Protein AF-A0AAX4KQX9-F1 (afdb_monomer)

Radius of gyration: 23.59 Å; Cα contacts (8 Å, |Δi|>4): 122; chains: 1; bounding box: 55×87×50 Å

pLDDT: mean 81.52, std 17.34, range [36.12, 98.38]

InterPro domains:
  IPR014772 Mammalian uncoordinated homology 13, domain 2 [PS51259] (25-143)
  IPR052811 Glucose-responsive signaling protein [PTHR47263] (11-214)

Organism: NCBI:txid1423913

Foldseek 3Di:
DDPPDPDDPDDPVSVPDADDLVRLVVVCVVVLVVCVVVLVVCVVPDDQVVSLVVLLVVLVVLLVVLLVQAFPADDLDFDPDAHDDPSSLVSSLSVLVVVLVSQCVVHPPRGHHPCSSVDPSNVLSVCLNVQLPDDLVVLLVLLVVLVVVVVVVVVPPDDDDPVQPDDPVSVVVVVVVVVPDPPSVSNSSSSLRSSSNDPPCSVVSNVSVVVVVVVVVVPPPVPVVVVVPPDD

Structure (mmCIF, N/CA/C/O backbone):
data_AF-A0AAX4KQX9-F1
#
_entry.id   AF-A0AAX4KQX9-F1
#
loop_
_atom_site.group_PDB
_atom_site.id
_atom_site.type_symbol
_atom_site.label_atom_id
_atom_site.label_alt_id
_atom_site.label_comp_id
_atom_site.label_asym_id
_atom_site.label_entity_id
_atom_site.label_seq_id
_atom_site.pdbx_PDB_ins_code
_atom_site.Cartn_x
_atom_site.Cartn_y
_atom_site.Cartn_z
_atom_site.occupancy
_atom_site.B_iso_or_equiv
_atom_site.auth_seq_id
_atom_site.auth_comp_id
_atom_site.auth_asym_id
_atom_site.auth_atom_id
_atom_site.pdbx_PDB_model_num
ATOM 1 N N . MET A 1 1 ? 32.525 -49.844 4.861 1.00 41.78 1 MET A N 1
ATOM 2 C CA . MET A 1 1 ? 32.622 -48.818 5.921 1.00 41.78 1 MET A CA 1
ATOM 3 C C . MET A 1 1 ? 31.692 -47.676 5.535 1.00 41.78 1 MET A C 1
ATOM 5 O O . MET A 1 1 ? 32.112 -46.788 4.810 1.00 41.78 1 MET A O 1
ATOM 9 N N . GLY A 1 2 ? 30.406 -47.766 5.886 1.00 47.31 2 GLY A N 1
ATOM 10 C CA . GLY A 1 2 ? 29.449 -46.686 5.637 1.00 47.31 2 GLY A CA 1
ATOM 11 C C . GLY A 1 2 ? 29.521 -45.700 6.793 1.00 47.31 2 GLY A C 1
ATOM 12 O O . GLY A 1 2 ? 29.205 -46.071 7.920 1.00 47.31 2 GLY A O 1
ATOM 13 N N . SER A 1 3 ? 29.994 -44.485 6.538 1.00 48.28 3 SER A N 1
ATOM 14 C CA . SER A 1 3 ? 29.917 -43.386 7.494 1.00 48.28 3 SER A CA 1
ATOM 15 C C . SER A 1 3 ? 28.445 -43.051 7.719 1.00 48.28 3 SER A C 1
ATOM 17 O O . SER A 1 3 ? 27.798 -42.483 6.844 1.00 48.28 3 SER A O 1
ATOM 19 N N . THR A 1 4 ? 27.902 -43.445 8.870 1.00 54.00 4 THR A N 1
ATOM 20 C CA . THR A 1 4 ? 26.610 -42.956 9.358 1.00 54.00 4 THR A CA 1
ATOM 21 C C . THR A 1 4 ? 26.716 -41.450 9.539 1.00 54.00 4 THR A C 1
ATOM 23 O O . THR A 1 4 ? 27.392 -40.971 10.450 1.00 54.00 4 THR A O 1
ATOM 26 N N . GLU A 1 5 ? 26.097 -40.718 8.623 1.00 53.47 5 GLU A N 1
ATOM 27 C CA . GLU A 1 5 ? 25.959 -39.272 8.666 1.00 53.47 5 GLU A CA 1
ATOM 28 C C . GLU A 1 5 ? 25.010 -38.924 9.819 1.00 53.47 5 GLU A C 1
ATOM 30 O O . GLU A 1 5 ? 23.797 -39.114 9.744 1.00 53.47 5 GLU A O 1
ATOM 35 N N . TYR A 1 6 ? 25.577 -38.502 10.949 1.00 57.72 6 TYR A N 1
ATOM 36 C CA . TYR A 1 6 ? 24.798 -38.031 12.087 1.00 57.72 6 TYR A CA 1
ATOM 37 C C . TYR A 1 6 ? 24.345 -36.598 11.804 1.00 57.72 6 TYR A C 1
ATOM 39 O O . TYR A 1 6 ? 25.021 -35.637 12.165 1.00 57.72 6 TYR A O 1
ATOM 47 N N . THR A 1 7 ? 23.200 -36.444 11.142 1.00 63.72 7 THR A N 1
ATOM 48 C CA . THR A 1 7 ? 22.541 -35.140 11.034 1.00 63.72 7 THR A CA 1
ATOM 49 C C . THR A 1 7 ? 21.997 -34.760 12.410 1.00 63.72 7 THR A C 1
ATOM 51 O O . THR A 1 7 ? 21.117 -35.430 12.953 1.00 63.72 7 THR A O 1
ATOM 54 N N . ILE A 1 8 ? 22.546 -33.698 13.002 1.00 70.25 8 ILE A N 1
ATOM 55 C CA . ILE A 1 8 ? 22.066 -33.153 14.275 1.00 70.25 8 ILE A CA 1
ATOM 56 C C . ILE A 1 8 ? 20.611 -32.694 14.068 1.00 70.25 8 ILE A C 1
ATOM 58 O O . ILE A 1 8 ? 20.356 -31.910 13.151 1.00 70.25 8 ILE A O 1
ATOM 62 N N . PRO A 1 9 ? 19.640 -33.167 14.874 1.00 64.12 9 PRO A N 1
ATOM 63 C CA . PRO A 1 9 ? 18.259 -32.722 14.759 1.00 64.12 9 PRO A CA 1
ATOM 64 C C . PRO A 1 9 ? 18.160 -31.212 15.005 1.00 64.12 9 PRO A C 1
ATOM 66 O O . PRO A 1 9 ? 18.752 -30.733 15.976 1.00 64.12 9 PRO A O 1
ATOM 69 N N . PRO A 1 10 ? 17.375 -30.469 14.204 1.00 63.69 10 PRO A N 1
ATOM 70 C CA . PRO A 1 10 ? 17.247 -29.029 14.369 1.00 63.69 10 PRO A CA 1
ATOM 71 C C . PRO A 1 10 ? 16.719 -28.699 15.765 1.00 63.69 10 PRO A C 1
ATOM 73 O O . PRO A 1 10 ? 15.745 -29.307 16.250 1.00 63.69 10 PRO A O 1
ATOM 76 N N . THR A 1 11 ? 17.386 -27.737 16.398 1.00 70.00 11 THR A N 1
ATOM 77 C CA . THR A 1 11 ? 17.085 -27.218 17.732 1.00 70.00 11 THR A CA 1
ATOM 78 C C . THR A 1 11 ? 15.665 -26.644 17.779 1.00 70.00 11 THR A C 1
ATOM 80 O O . THR A 1 11 ? 15.080 -26.266 16.763 1.00 70.00 11 THR A O 1
ATOM 83 N N . LYS A 1 12 ? 15.054 -26.577 18.970 1.00 60.44 12 LYS A N 1
ATOM 84 C CA . LYS A 1 12 ? 13.701 -26.006 19.116 1.00 60.44 12 LYS A CA 1
ATOM 85 C C . LYS A 1 12 ? 13.625 -24.552 18.633 1.00 60.44 12 LYS A C 1
ATOM 87 O O . LYS A 1 12 ? 12.562 -24.146 18.180 1.00 60.44 12 LYS A O 1
ATOM 92 N N . GLU A 1 13 ? 14.724 -23.806 18.699 1.00 58.31 13 GLU A N 1
ATOM 93 C CA . GLU A 1 13 ? 14.822 -22.427 18.207 1.00 58.31 13 GLU A CA 1
ATOM 94 C C . GLU A 1 13 ? 14.822 -22.361 16.673 1.00 58.31 13 GLU A C 1
ATOM 96 O O . GLU A 1 13 ? 14.099 -21.549 16.102 1.00 58.31 13 GLU A O 1
ATOM 101 N N . GLU A 1 14 ? 15.517 -23.276 15.989 1.00 57.34 14 GLU A N 1
ATOM 102 C CA . GLU A 1 14 ? 15.481 -23.378 14.519 1.00 57.34 14 GLU A CA 1
ATOM 103 C C . GLU A 1 14 ? 14.087 -23.730 13.989 1.00 57.34 14 GLU A C 1
ATOM 105 O O . GLU A 1 14 ? 13.698 -23.264 12.923 1.00 57.34 14 GLU A O 1
ATOM 110 N N . ARG A 1 15 ? 13.289 -24.482 14.756 1.00 58.28 15 ARG A N 1
ATOM 111 C CA . ARG A 1 15 ? 11.903 -24.821 14.383 1.00 58.28 15 ARG A CA 1
ATOM 112 C C . ARG A 1 15 ? 10.926 -23.642 14.468 1.00 58.28 15 ARG A C 1
ATOM 114 O O . ARG A 1 15 ? 9.836 -23.745 13.916 1.00 58.28 15 ARG A O 1
ATOM 121 N N . HIS A 1 16 ? 11.287 -22.562 15.164 1.00 59.97 16 HIS A N 1
ATOM 122 C CA . HIS A 1 16 ? 10.448 -21.366 15.342 1.00 59.97 16 HIS A CA 1
ATOM 123 C C . HIS A 1 16 ? 11.032 -20.120 14.664 1.00 59.97 16 HIS A C 1
ATOM 125 O O . HIS A 1 16 ? 10.475 -19.029 14.798 1.00 59.97 16 HIS A O 1
ATOM 131 N N . ARG A 1 17 ? 12.149 -20.253 13.942 1.00 70.88 17 ARG A N 1
ATOM 132 C CA . ARG A 1 17 ? 12.726 -19.143 13.190 1.00 70.88 17 ARG A CA 1
ATOM 133 C C . ARG A 1 17 ? 11.815 -18.843 11.998 1.00 70.88 17 ARG A C 1
ATOM 135 O O . ARG A 1 17 ? 11.566 -19.714 11.171 1.00 70.88 17 ARG A O 1
ATOM 142 N N . GLY A 1 18 ? 11.289 -17.619 11.939 1.00 78.94 18 GLY A N 1
ATOM 143 C CA . GLY A 1 18 ? 10.560 -17.135 10.765 1.00 78.94 18 GLY A CA 1
ATOM 144 C C . GLY A 1 18 ? 11.444 -17.148 9.509 1.00 78.94 18 GLY A C 1
ATOM 145 O O . GLY A 1 18 ? 12.671 -17.221 9.636 1.00 78.94 18 GLY A O 1
ATOM 146 N N . PRO A 1 19 ? 10.845 -17.072 8.309 1.00 90.38 19 PRO A N 1
ATOM 147 C CA . PRO A 1 19 ? 11.594 -17.151 7.064 1.00 90.38 19 PRO A CA 1
ATOM 148 C C . PRO A 1 19 ? 12.609 -16.008 6.960 1.00 90.38 19 PRO A C 1
ATOM 150 O O . PRO A 1 19 ? 12.345 -14.865 7.343 1.00 90.38 19 PRO A O 1
ATOM 153 N N . THR A 1 20 ? 13.785 -16.335 6.446 1.00 92.81 20 THR A N 1
ATOM 154 C CA . THR A 1 20 ? 14.853 -15.386 6.133 1.00 92.81 20 THR A CA 1
ATOM 155 C C . THR A 1 20 ? 14.470 -14.500 4.950 1.00 92.81 20 THR A C 1
ATOM 157 O O . THR A 1 20 ? 13.636 -14.871 4.128 1.00 92.81 20 THR A O 1
ATOM 160 N N . ASP A 1 21 ? 15.112 -13.339 4.812 1.00 93.19 21 ASP A N 1
ATOM 161 C CA . ASP A 1 21 ? 14.830 -12.419 3.701 1.00 93.19 21 ASP A CA 1
ATOM 162 C C . ASP A 1 21 ? 15.021 -13.086 2.330 1.00 93.19 21 ASP A C 1
ATOM 164 O O . ASP A 1 21 ? 14.217 -12.864 1.428 1.00 93.19 21 ASP A O 1
ATOM 168 N N . THR A 1 22 ? 16.006 -13.980 2.205 1.00 94.19 22 THR A N 1
ATOM 169 C CA . THR A 1 22 ? 16.242 -14.772 0.991 1.00 94.19 22 THR A CA 1
ATOM 170 C C . THR A 1 22 ? 15.107 -15.751 0.705 1.00 94.19 22 THR A C 1
ATOM 172 O O . THR A 1 22 ? 14.691 -15.875 -0.442 1.00 94.19 22 THR A O 1
ATOM 175 N N . GLU A 1 23 ? 14.564 -16.432 1.717 1.00 95.12 23 GLU A N 1
ATOM 176 C CA . GLU A 1 23 ? 13.402 -17.318 1.538 1.00 95.12 23 GLU A CA 1
ATOM 177 C C . GLU A 1 23 ? 12.148 -16.521 1.156 1.00 95.12 23 GLU A C 1
ATOM 179 O O . GLU A 1 23 ? 11.388 -16.942 0.283 1.00 95.12 23 GLU A O 1
ATOM 184 N N . ILE A 1 24 ? 11.958 -15.344 1.764 1.00 96.38 24 ILE A N 1
ATOM 185 C CA . ILE A 1 24 ? 10.848 -14.437 1.448 1.00 96.38 24 ILE A CA 1
ATOM 186 C C . ILE A 1 24 ? 10.946 -13.951 -0.003 1.00 96.38 24 ILE A C 1
ATOM 188 O O . 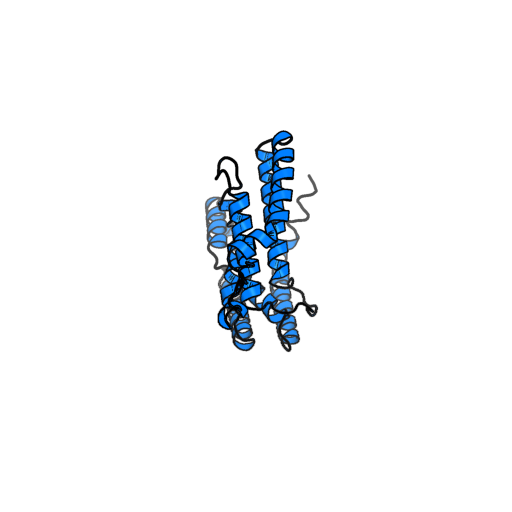ILE A 1 24 ? 9.939 -13.948 -0.711 1.00 96.38 24 ILE A O 1
ATOM 192 N N . GLU A 1 25 ? 12.132 -13.549 -0.459 1.00 95.81 25 GLU A N 1
ATOM 193 C CA . GLU A 1 25 ? 12.371 -13.116 -1.841 1.00 95.81 25 GLU A CA 1
ATOM 194 C C . GLU A 1 25 ? 12.194 -14.271 -2.833 1.00 95.81 25 GLU A C 1
ATOM 196 O O . GLU A 1 25 ? 11.461 -14.145 -3.816 1.00 95.81 25 GLU A O 1
ATOM 201 N N . THR A 1 26 ? 12.763 -15.437 -2.517 1.00 96.06 26 THR A N 1
ATOM 202 C CA . THR A 1 26 ? 12.663 -16.645 -3.348 1.00 96.06 26 THR A CA 1
ATOM 203 C C . THR A 1 26 ? 11.206 -17.051 -3.572 1.00 96.06 26 THR A C 1
ATOM 205 O O . THR A 1 26 ? 10.844 -17.477 -4.668 1.00 96.06 26 THR A O 1
ATOM 208 N N . ALA A 1 27 ? 10.332 -16.859 -2.577 1.00 96.19 27 ALA A N 1
ATOM 209 C CA . ALA A 1 27 ? 8.907 -17.165 -2.701 1.00 96.19 27 ALA A CA 1
ATOM 210 C C . ALA A 1 27 ? 8.191 -16.366 -3.811 1.00 96.19 27 ALA A C 1
ATOM 212 O O . ALA A 1 27 ? 7.178 -16.833 -4.333 1.00 96.19 27 ALA A O 1
ATOM 213 N N . ILE A 1 28 ? 8.704 -15.188 -4.192 1.00 96.44 28 ILE A N 1
ATOM 214 C CA . ILE A 1 28 ? 8.149 -14.358 -5.275 1.00 96.44 28 ILE A CA 1
ATOM 215 C C . ILE A 1 28 ? 9.009 -14.344 -6.545 1.00 96.44 28 ILE A C 1
ATOM 217 O O . ILE A 1 28 ? 8.622 -13.694 -7.514 1.00 96.44 28 ILE A O 1
ATOM 221 N N . HIS A 1 29 ? 10.112 -15.097 -6.605 1.00 95.62 29 HIS A N 1
ATOM 222 C CA . HIS A 1 29 ? 10.936 -15.216 -7.817 1.00 95.62 29 HIS A CA 1
ATOM 223 C C . HIS A 1 29 ? 10.154 -15.579 -9.089 1.00 95.62 29 HIS A C 1
ATOM 225 O O . HIS A 1 29 ? 10.389 -14.924 -10.102 1.00 95.62 29 HIS A O 1
ATOM 231 N N . PRO A 1 30 ? 9.166 -16.502 -9.075 1.00 97.50 30 PRO A N 1
ATOM 232 C CA . PRO A 1 30 ? 8.398 -16.799 -10.287 1.00 97.50 30 PRO A CA 1
ATOM 233 C C . PRO A 1 30 ? 7.691 -15.571 -10.883 1.00 97.50 30 PRO A C 1
ATOM 235 O O . PRO A 1 30 ? 7.480 -15.493 -12.093 1.00 97.50 30 PRO A O 1
ATOM 238 N N . LEU A 1 31 ? 7.328 -14.591 -10.044 1.00 96.06 31 LEU A N 1
ATOM 239 C CA . LEU A 1 31 ? 6.792 -13.315 -10.509 1.00 96.06 31 LEU A CA 1
ATOM 240 C C . LEU A 1 31 ? 7.884 -12.460 -11.161 1.00 96.06 31 LEU A C 1
ATOM 242 O O . LEU A 1 31 ? 7.615 -11.855 -12.195 1.00 96.06 31 LEU A O 1
ATOM 246 N N . PHE A 1 32 ? 9.092 -12.406 -10.596 1.00 95.94 32 PHE A N 1
ATOM 247 C CA . PHE A 1 32 ? 10.213 -11.690 -11.212 1.00 95.94 32 PHE A CA 1
ATOM 248 C C . PHE A 1 32 ? 10.596 -12.283 -12.564 1.00 95.94 32 PHE A C 1
ATOM 250 O O . PHE A 1 32 ? 10.704 -11.521 -13.518 1.00 95.94 32 PHE A O 1
ATOM 257 N N . ASP A 1 33 ? 10.681 -13.607 -12.687 1.00 96.00 33 ASP A N 1
ATOM 258 C CA . ASP A 1 33 ? 10.996 -14.276 -13.957 1.00 96.00 33 ASP A CA 1
ATOM 259 C C . ASP A 1 33 ? 9.951 -13.958 -15.036 1.00 96.00 33 ASP A C 1
ATOM 261 O O . ASP A 1 33 ? 10.276 -13.639 -16.187 1.00 96.00 33 ASP A O 1
ATOM 265 N N . TYR A 1 34 ? 8.669 -13.990 -14.653 1.00 95.38 34 TYR A N 1
ATOM 266 C CA . TYR A 1 34 ? 7.573 -13.605 -15.536 1.00 95.38 34 TYR A CA 1
ATOM 267 C C . TYR A 1 34 ? 7.670 -12.132 -15.948 1.00 95.38 34 TYR A C 1
ATOM 269 O O . TYR A 1 34 ? 7.486 -11.800 -17.122 1.00 95.38 34 TYR A O 1
ATOM 277 N N . LEU A 1 35 ? 7.937 -11.233 -14.999 1.00 93.88 35 LEU A N 1
ATOM 278 C CA . LEU A 1 35 ? 8.073 -9.808 -15.280 1.00 93.88 35 LEU A CA 1
ATOM 279 C C . LEU A 1 35 ? 9.276 -9.529 -16.178 1.00 93.88 35 LEU A C 1
ATOM 281 O O . LEU A 1 35 ? 9.121 -8.793 -17.142 1.00 93.88 35 LEU A O 1
ATOM 285 N N . ASP A 1 36 ? 10.432 -10.128 -15.917 1.00 92.38 36 ASP A N 1
ATOM 286 C CA . ASP A 1 36 ? 11.658 -9.906 -16.684 1.00 92.38 36 ASP A CA 1
ATOM 287 C C . ASP A 1 36 ? 11.506 -10.356 -18.144 1.00 92.38 36 ASP A C 1
ATOM 289 O O . ASP A 1 36 ? 11.724 -9.575 -19.075 1.00 92.38 36 ASP A O 1
ATOM 293 N N . THR A 1 37 ? 10.972 -11.564 -18.353 1.00 92.88 37 THR A N 1
ATOM 294 C CA . THR A 1 37 ? 10.690 -12.107 -19.693 1.00 92.88 37 THR A CA 1
ATOM 295 C C . THR A 1 37 ? 9.759 -11.187 -20.494 1.00 92.88 37 THR A C 1
ATOM 297 O O . THR A 1 37 ? 9.999 -10.876 -21.670 1.00 92.88 37 THR A O 1
ATOM 300 N N . ASN A 1 38 ? 8.686 -10.708 -19.857 1.00 90.25 38 ASN A N 1
ATOM 301 C CA . ASN A 1 38 ? 7.737 -9.809 -20.505 1.00 90.25 38 ASN A CA 1
ATOM 302 C C . ASN A 1 38 ? 8.318 -8.410 -20.707 1.00 90.25 38 ASN A C 1
ATOM 304 O O . ASN A 1 38 ? 8.084 -7.801 -21.748 1.00 90.25 38 ASN A O 1
ATOM 308 N N . ASN A 1 39 ? 9.099 -7.903 -19.756 1.00 89.12 39 ASN A N 1
ATOM 309 C CA . ASN A 1 39 ? 9.734 -6.595 -19.845 1.00 89.12 39 ASN A CA 1
ATOM 310 C C . ASN A 1 39 ? 10.716 -6.543 -21.010 1.00 89.12 39 ASN A C 1
ATOM 312 O O . ASN A 1 39 ? 10.705 -5.563 -21.752 1.00 89.12 39 ASN A O 1
ATOM 316 N N . HIS A 1 40 ? 11.501 -7.602 -21.220 1.00 87.31 40 HIS A N 1
ATOM 317 C CA . HIS A 1 40 ? 12.390 -7.711 -22.373 1.00 87.31 40 HIS A CA 1
ATOM 318 C C . HIS A 1 40 ? 11.609 -7.649 -23.694 1.00 87.31 40 HIS A C 1
ATOM 320 O O . HIS A 1 40 ? 11.932 -6.868 -24.593 1.00 87.31 40 HIS A O 1
ATOM 326 N N . THR A 1 41 ? 10.510 -8.403 -23.778 1.00 89.50 41 THR A N 1
ATOM 327 C CA . THR A 1 41 ? 9.626 -8.406 -24.952 1.00 89.50 41 THR A CA 1
ATOM 328 C C . THR A 1 41 ? 9.014 -7.020 -25.193 1.00 89.50 41 THR A C 1
ATOM 330 O O . THR A 1 41 ? 9.067 -6.501 -26.308 1.00 89.50 41 THR A O 1
ATOM 333 N N . LEU A 1 42 ? 8.493 -6.369 -24.150 1.00 87.94 42 LEU A N 1
ATOM 334 C CA . LEU A 1 42 ? 7.890 -5.037 -24.234 1.00 87.94 42 LEU A CA 1
ATOM 335 C C . LEU A 1 42 ? 8.915 -3.957 -24.606 1.00 87.94 42 LEU A C 1
ATOM 337 O O . LEU A 1 42 ? 8.616 -3.118 -25.452 1.00 87.94 42 LEU A O 1
ATOM 341 N N . ALA A 1 43 ? 10.124 -4.000 -24.040 1.00 85.94 43 ALA A N 1
ATOM 342 C CA . ALA A 1 43 ? 11.201 -3.055 -24.345 1.00 85.94 43 ALA A CA 1
ATOM 343 C C . ALA A 1 43 ? 11.613 -3.091 -25.824 1.00 85.94 43 ALA A C 1
ATOM 345 O O . ALA A 1 43 ? 11.966 -2.059 -26.385 1.00 85.94 43 ALA A O 1
ATOM 346 N N . SER A 1 44 ? 11.537 -4.264 -26.463 1.00 90.19 44 SER A N 1
ATOM 347 C CA . SER A 1 44 ? 11.844 -4.413 -27.892 1.00 90.19 44 SER A CA 1
ATOM 348 C C . SER A 1 44 ? 10.769 -3.826 -28.819 1.00 90.19 44 SER A C 1
ATOM 350 O O . SER A 1 44 ? 11.044 -3.532 -29.979 1.00 90.19 44 SER A O 1
ATOM 352 N N . SER A 1 45 ? 9.540 -3.666 -28.316 1.00 91.12 45 SER A N 1
ATOM 353 C CA . SER A 1 45 ? 8.357 -3.331 -29.121 1.00 91.12 45 SER A CA 1
ATOM 354 C C . SER A 1 45 ? 7.782 -1.942 -28.833 1.00 91.12 45 SER A C 1
ATOM 356 O O . SER A 1 45 ? 6.991 -1.424 -29.621 1.00 91.12 45 SER A O 1
ATOM 358 N N . LEU A 1 46 ? 8.132 -1.340 -27.696 1.00 91.19 46 LEU A N 1
ATOM 359 C CA . LEU A 1 46 ? 7.585 -0.070 -27.232 1.00 91.19 46 LEU A CA 1
ATOM 360 C C . LEU A 1 46 ? 8.636 1.038 -27.262 1.00 91.19 46 LEU A C 1
ATOM 362 O O . LEU A 1 46 ? 9.820 0.811 -27.027 1.00 91.19 46 LEU A O 1
ATOM 366 N N . SER A 1 47 ? 8.184 2.275 -27.477 1.00 92.50 47 SER A N 1
ATOM 367 C CA . SER A 1 47 ? 9.018 3.441 -27.185 1.00 92.50 47 SER A CA 1
ATOM 368 C C . SER A 1 47 ? 9.283 3.551 -25.681 1.00 92.50 47 SER A C 1
ATOM 370 O O . SER A 1 47 ? 8.504 3.054 -24.862 1.00 92.50 47 SER A O 1
ATOM 372 N N . HIS A 1 48 ? 10.350 4.264 -25.311 1.00 87.94 48 HIS A N 1
ATOM 373 C CA . HIS A 1 48 ? 10.706 4.508 -23.907 1.00 87.94 48 HIS A CA 1
ATOM 374 C C . HIS A 1 48 ? 9.535 5.102 -23.106 1.00 87.94 48 HIS A C 1
ATOM 376 O O . HIS A 1 48 ? 9.156 4.553 -22.073 1.00 87.94 48 HIS A O 1
ATOM 382 N N . ASP A 1 49 ? 8.865 6.128 -23.640 1.00 90.00 49 ASP A N 1
ATOM 383 C CA . ASP A 1 49 ? 7.705 6.751 -22.987 1.00 90.00 49 ASP A CA 1
ATOM 384 C C . ASP A 1 49 ? 6.535 5.773 -22.785 1.00 90.00 49 ASP A C 1
ATOM 386 O O . ASP A 1 49 ? 5.873 5.776 -21.741 1.00 90.00 49 ASP A O 1
ATOM 390 N N . ALA A 1 50 ? 6.257 4.919 -23.778 1.00 91.94 50 ALA A N 1
ATOM 391 C CA . ALA A 1 50 ? 5.175 3.946 -23.678 1.00 91.94 50 ALA A CA 1
ATOM 392 C C . ALA A 1 50 ? 5.501 2.854 -22.651 1.00 91.94 50 ALA A C 1
ATOM 394 O O . ALA A 1 50 ? 4.640 2.499 -21.842 1.00 91.94 50 ALA A O 1
ATOM 395 N N . MET A 1 51 ? 6.752 2.394 -22.624 1.00 90.75 51 MET A N 1
ATOM 396 C CA . MET A 1 51 ? 7.261 1.459 -21.625 1.00 90.75 51 MET A CA 1
ATOM 397 C C . MET A 1 51 ? 7.136 2.034 -20.206 1.00 90.75 51 MET A C 1
ATOM 399 O O . MET A 1 51 ? 6.572 1.386 -19.325 1.00 90.75 51 MET A O 1
ATOM 403 N N . GLN A 1 52 ? 7.540 3.292 -19.995 1.00 89.25 52 GLN A N 1
ATOM 404 C CA . GLN A 1 52 ? 7.386 3.989 -18.711 1.00 89.25 52 GLN A CA 1
ATOM 405 C C . GLN A 1 52 ? 5.918 4.061 -18.256 1.00 89.25 52 GLN A C 1
ATOM 407 O O . GLN A 1 52 ? 5.606 3.818 -17.087 1.00 89.25 52 GLN A O 1
ATOM 412 N N . MET A 1 53 ? 4.979 4.329 -19.172 1.00 90.88 53 MET A N 1
ATOM 413 C CA . MET A 1 53 ? 3.544 4.323 -18.854 1.00 90.88 53 MET A CA 1
ATOM 414 C C . MET A 1 53 ? 3.023 2.936 -18.462 1.00 90.88 53 MET A C 1
ATOM 416 O O . MET A 1 53 ? 2.191 2.834 -17.553 1.00 90.88 53 MET A O 1
ATOM 420 N N . VAL A 1 54 ? 3.479 1.879 -19.140 1.00 92.88 54 VAL A N 1
ATOM 421 C CA . VAL A 1 54 ? 3.125 0.493 -18.802 1.00 92.88 54 VAL A CA 1
ATOM 422 C C . VAL A 1 54 ? 3.653 0.147 -17.413 1.00 92.88 54 VAL A C 1
ATOM 424 O O . VAL A 1 54 ? 2.869 -0.283 -16.565 1.00 92.88 54 VAL A O 1
ATOM 427 N N . MET A 1 55 ? 4.925 0.436 -17.134 1.00 92.19 55 MET A N 1
ATOM 428 C CA . MET A 1 55 ? 5.537 0.160 -15.834 1.00 92.19 55 MET A CA 1
ATOM 429 C C . MET A 1 55 ? 4.866 0.923 -14.694 1.00 92.19 55 MET A C 1
ATOM 431 O O . MET A 1 55 ? 4.556 0.339 -13.658 1.00 92.19 55 MET A O 1
ATOM 435 N N . ALA A 1 56 ? 4.542 2.204 -14.886 1.00 91.12 56 ALA A N 1
ATOM 436 C CA . ALA A 1 56 ? 3.829 2.987 -13.879 1.00 91.12 56 ALA A CA 1
ATOM 437 C C . ALA A 1 56 ? 2.420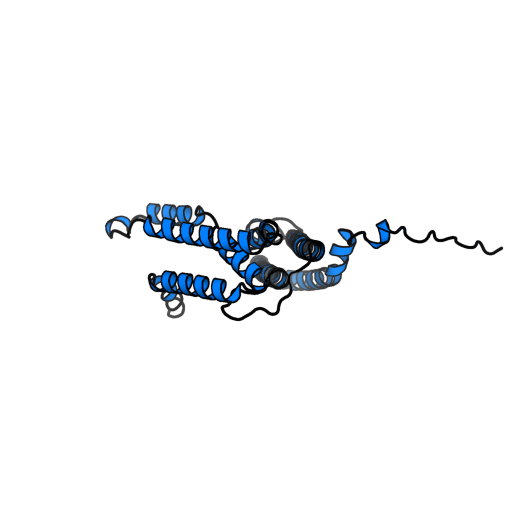 2.431 -13.583 1.00 91.12 56 ALA A C 1
ATOM 439 O O . ALA A 1 56 ? 1.963 2.449 -12.435 1.00 91.12 56 ALA A O 1
ATOM 440 N N . LYS A 1 57 ? 1.714 1.922 -14.604 1.00 93.94 57 LYS A N 1
ATOM 441 C CA . LYS A 1 57 ? 0.409 1.264 -14.424 1.00 93.94 57 LYS A CA 1
ATOM 442 C C . LYS A 1 57 ? 0.543 -0.075 -13.707 1.00 93.94 57 LYS A C 1
ATOM 444 O O . LYS A 1 57 ? -0.255 -0.351 -12.812 1.00 93.94 57 LYS A O 1
ATOM 449 N N . LEU A 1 58 ? 1.544 -0.870 -14.072 1.00 95.06 58 LEU A N 1
ATOM 450 C CA . LEU A 1 58 ? 1.827 -2.151 -13.439 1.00 95.06 58 LEU A CA 1
ATOM 451 C C . LEU A 1 58 ? 2.201 -1.967 -11.966 1.00 95.06 58 LEU A C 1
ATOM 453 O O . LEU A 1 58 ? 1.625 -2.624 -11.103 1.00 95.06 58 LEU A O 1
ATOM 457 N N . TRP A 1 59 ? 3.051 -0.985 -11.662 1.00 96.56 59 TRP A N 1
ATOM 458 C CA . TRP A 1 59 ? 3.382 -0.612 -10.291 1.00 96.56 59 TRP A CA 1
ATOM 459 C C . TRP A 1 59 ? 2.139 -0.248 -9.479 1.00 96.56 59 TRP A C 1
ATOM 461 O O . TRP A 1 59 ? 1.940 -0.742 -8.371 1.00 96.56 59 TRP A O 1
ATOM 471 N N . LYS A 1 60 ? 1.237 0.564 -10.043 1.00 96.44 60 LYS A N 1
ATOM 472 C CA . LYS A 1 60 ? -0.033 0.880 -9.381 1.00 96.44 60 LYS A CA 1
ATOM 473 C C . LYS A 1 60 ? -0.846 -0.383 -9.083 1.00 96.44 60 LYS A C 1
ATOM 475 O O . LYS A 1 60 ? -1.438 -0.463 -8.011 1.00 96.44 60 LYS A O 1
ATOM 480 N N . GLN A 1 61 ? -0.882 -1.345 -10.004 1.00 97.31 61 GLN A N 1
ATOM 481 C CA . GLN A 1 61 ? -1.582 -2.606 -9.783 1.00 97.31 61 GLN A CA 1
ATOM 482 C C . GLN A 1 61 ? -0.925 -3.430 -8.669 1.00 97.31 61 GLN A C 1
ATOM 484 O O . GLN A 1 61 ? -1.639 -3.922 -7.802 1.00 97.31 61 GLN A O 1
ATOM 489 N N . ILE A 1 62 ? 0.408 -3.502 -8.630 1.00 97.44 62 ILE A N 1
ATOM 490 C CA . ILE A 1 62 ? 1.168 -4.152 -7.551 1.00 97.44 62 ILE A CA 1
ATOM 491 C C . ILE A 1 62 ? 0.808 -3.549 -6.190 1.00 97.44 62 ILE A C 1
ATOM 493 O O . ILE A 1 62 ? 0.479 -4.288 -5.265 1.00 97.44 62 ILE A O 1
ATOM 497 N N . LEU A 1 63 ? 0.783 -2.215 -6.078 1.00 98.00 63 LEU A N 1
ATOM 498 C CA . LEU A 1 63 ? 0.383 -1.532 -4.843 1.00 98.00 63 LEU A CA 1
ATOM 499 C C . LEU A 1 63 ? -1.027 -1.935 -4.390 1.00 98.00 63 LEU A C 1
ATOM 501 O O . LEU A 1 63 ? -1.247 -2.156 -3.203 1.00 98.00 63 LEU A O 1
ATOM 505 N N . MET A 1 64 ? -1.983 -2.033 -5.321 1.00 97.19 64 MET A N 1
ATOM 506 C CA . MET A 1 64 ? -3.354 -2.454 -5.000 1.00 97.19 64 MET A CA 1
ATOM 507 C C . MET A 1 64 ? -3.416 -3.918 -4.569 1.00 97.19 64 MET A C 1
ATOM 509 O O . MET A 1 64 ? -4.124 -4.236 -3.618 1.00 97.19 64 MET A O 1
ATOM 513 N N . THR A 1 65 ? -2.678 -4.797 -5.249 1.00 98.00 65 THR A N 1
ATOM 514 C CA . THR A 1 65 ? -2.648 -6.227 -4.935 1.00 98.00 65 THR A CA 1
ATOM 515 C C . THR A 1 65 ? -2.040 -6.469 -3.559 1.00 98.00 65 THR A C 1
ATOM 517 O O . THR A 1 65 ? -2.677 -7.120 -2.738 1.00 98.00 65 THR A O 1
ATOM 520 N N . ILE A 1 66 ? -0.866 -5.897 -3.265 1.00 97.94 66 ILE A N 1
ATOM 521 C CA . ILE A 1 66 ? -0.232 -6.035 -1.947 1.00 97.94 66 ILE A CA 1
ATOM 522 C C . ILE A 1 66 ? -1.128 -5.461 -0.850 1.00 97.94 66 ILE A C 1
ATOM 524 O O . ILE A 1 66 ? -1.330 -6.098 0.179 1.00 97.94 66 ILE A O 1
ATOM 528 N N . GLU A 1 67 ? -1.713 -4.281 -1.063 1.00 97.19 67 GLU A N 1
ATOM 529 C CA . GLU A 1 67 ? -2.626 -3.711 -0.078 1.00 97.19 67 GLU A CA 1
ATOM 530 C C . GLU A 1 67 ? -3.820 -4.636 0.203 1.00 97.19 67 GLU A C 1
ATOM 532 O O . GLU A 1 67 ? -4.216 -4.787 1.357 1.00 97.19 67 GLU A O 1
ATOM 537 N N . ALA A 1 68 ? -4.379 -5.270 -0.831 1.00 96.62 68 ALA A N 1
ATOM 538 C CA . ALA A 1 68 ? -5.495 -6.198 -0.689 1.00 96.62 68 ALA A CA 1
ATOM 539 C C . ALA A 1 68 ? -5.123 -7.489 0.062 1.00 96.62 68 ALA A C 1
ATOM 541 O O . ALA A 1 68 ? -6.015 -8.123 0.621 1.00 96.62 68 ALA A O 1
ATOM 542 N N . LEU A 1 69 ? -3.836 -7.859 0.113 1.00 96.50 69 LEU A N 1
ATOM 543 C CA . LEU A 1 69 ? -3.350 -8.941 0.976 1.00 96.50 69 LEU A CA 1
ATOM 544 C C . LEU A 1 69 ? -3.317 -8.531 2.454 1.00 96.50 69 LEU A C 1
ATOM 546 O O . LEU A 1 69 ? -3.471 -9.385 3.319 1.00 96.50 69 LEU A O 1
ATOM 550 N N . ILE A 1 70 ? -3.133 -7.239 2.746 1.00 96.94 70 ILE A N 1
ATOM 551 C CA . ILE A 1 70 ? -2.906 -6.730 4.107 1.00 96.94 70 ILE A CA 1
ATOM 552 C C . ILE A 1 70 ? -4.201 -6.254 4.776 1.00 96.94 70 ILE A C 1
ATOM 554 O O . ILE A 1 70 ? -4.430 -6.526 5.958 1.00 96.94 70 ILE A O 1
ATOM 558 N N . VAL A 1 71 ? -5.040 -5.521 4.036 1.00 96.06 71 VAL A N 1
ATOM 559 C CA . VAL A 1 71 ? -6.262 -4.888 4.551 1.00 96.06 71 VAL A CA 1
ATOM 560 C C . VAL A 1 71 ? -7.415 -4.933 3.542 1.00 96.06 71 VAL A C 1
ATOM 562 O O . VAL A 1 71 ? -7.243 -4.610 2.360 1.00 96.06 71 VAL A O 1
ATOM 565 N N . PRO A 1 72 ? -8.654 -5.186 3.996 1.00 95.12 72 PRO A N 1
ATOM 566 C CA . PRO A 1 72 ? -9.802 -5.254 3.105 1.00 95.12 72 PRO A CA 1
ATOM 567 C C . PRO A 1 72 ? -10.171 -3.849 2.586 1.00 95.12 72 PRO A C 1
ATOM 569 O O . PRO A 1 72 ? -9.918 -2.851 3.269 1.00 95.12 72 PRO A O 1
ATOM 572 N N . PRO A 1 73 ? -10.793 -3.721 1.401 1.00 92.62 73 PRO A N 1
ATOM 573 C CA . PRO A 1 73 ? -11.140 -2.419 0.816 1.00 92.62 73 PRO A CA 1
ATOM 574 C C . PRO A 1 73 ? -12.181 -1.696 1.667 1.00 92.62 73 PRO A C 1
ATOM 576 O O . PRO A 1 73 ? -13.085 -2.351 2.173 1.00 92.62 73 PRO A O 1
ATOM 579 N N . LEU A 1 74 ? -12.123 -0.369 1.804 1.00 88.88 74 LEU A N 1
ATOM 580 C CA . LEU A 1 74 ? -13.120 0.363 2.591 1.00 88.88 74 LEU A CA 1
ATOM 581 C C . LEU A 1 74 ? -14.545 0.104 2.060 1.00 88.88 74 LEU A C 1
ATOM 583 O O . LEU A 1 74 ? -14.833 0.342 0.889 1.00 88.88 74 LEU A O 1
ATOM 587 N N . SER A 1 75 ? -15.434 -0.387 2.922 1.00 87.62 75 SER A N 1
ATOM 588 C CA . SER A 1 75 ? -16.842 -0.634 2.606 1.00 87.62 75 SER A CA 1
ATOM 589 C C . SER A 1 75 ? -17.660 -0.688 3.892 1.00 87.62 75 SER A C 1
ATOM 591 O O . SER A 1 75 ? -17.155 -1.051 4.953 1.00 87.62 75 SER A O 1
ATOM 593 N N . ASP A 1 76 ? -18.928 -0.331 3.750 1.00 76.19 76 ASP A N 1
ATOM 594 C CA . ASP A 1 76 ? -20.028 -0.507 4.697 1.00 76.19 76 ASP A CA 1
ATOM 595 C C . ASP A 1 76 ? -20.409 -1.976 4.937 1.00 76.19 76 ASP A C 1
ATOM 597 O O . ASP A 1 76 ? -21.081 -2.292 5.914 1.00 76.19 76 ASP A O 1
ATOM 601 N N . LYS A 1 77 ? -19.973 -2.889 4.064 1.00 81.88 77 LYS A N 1
ATOM 602 C CA . LYS A 1 77 ? -20.234 -4.320 4.197 1.00 81.88 77 LYS A CA 1
ATOM 603 C C . LYS A 1 77 ? -19.220 -4.980 5.136 1.00 81.88 77 LYS A C 1
ATOM 605 O O . LYS A 1 77 ? -18.025 -4.645 5.065 1.00 81.88 77 LYS A O 1
ATOM 610 N N . PRO A 1 78 ? -19.653 -5.986 5.920 1.00 78.94 78 PRO A N 1
ATOM 611 C CA . PRO A 1 78 ? -18.754 -6.780 6.745 1.00 78.94 78 PRO A CA 1
ATOM 612 C C . PRO A 1 78 ? -17.612 -7.382 5.923 1.00 78.94 78 PRO A C 1
ATOM 614 O O . PRO A 1 78 ? -17.820 -7.882 4.814 1.00 78.94 78 PRO A O 1
ATOM 617 N N . SER A 1 79 ? -16.397 -7.342 6.469 1.00 88.00 79 SER A N 1
ATOM 618 C CA . SER A 1 79 ? -15.256 -8.057 5.901 1.00 88.00 79 SER A CA 1
ATOM 619 C C . SER A 1 79 ? -15.191 -9.467 6.478 1.00 88.00 79 SER A C 1
ATOM 621 O O . SER A 1 79 ? -15.394 -9.660 7.672 1.00 88.00 79 SER A O 1
ATOM 623 N N . ARG A 1 80 ? -14.868 -10.450 5.635 1.00 88.88 80 ARG A N 1
ATOM 624 C CA . ARG A 1 80 ? -14.517 -11.815 6.071 1.00 88.88 80 ARG A CA 1
ATOM 625 C C . ARG A 1 80 ? -13.004 -12.041 6.131 1.00 88.88 80 ARG A C 1
ATOM 627 O O . ARG A 1 80 ? -12.562 -13.147 6.416 1.00 88.88 80 ARG A O 1
ATOM 634 N N . MET A 1 81 ? -12.219 -11.017 5.805 1.00 93.50 81 MET A N 1
ATOM 635 C CA . MET A 1 81 ? -10.764 -11.095 5.783 1.00 93.50 81 MET A CA 1
ATOM 636 C C . MET A 1 81 ? -10.220 -11.210 7.208 1.00 93.50 81 MET A C 1
ATOM 638 O O . MET A 1 81 ? -10.533 -10.372 8.055 1.00 93.50 81 MET A O 1
ATOM 642 N N . ARG A 1 82 ? -9.400 -12.238 7.451 1.00 92.75 82 ARG A N 1
ATOM 643 C CA . ARG A 1 82 ? -8.654 -12.402 8.701 1.00 92.75 82 ARG A CA 1
ATOM 644 C C . ARG A 1 82 ? -7.482 -11.423 8.724 1.00 92.75 82 ARG A C 1
ATOM 646 O O . ARG A 1 82 ? -6.827 -11.247 7.701 1.00 92.75 82 ARG A O 1
ATOM 653 N N . ALA A 1 83 ? -7.198 -10.844 9.888 1.00 93.81 83 ALA A N 1
ATOM 654 C CA . ALA A 1 83 ? -5.947 -10.125 10.092 1.00 93.81 83 ALA A CA 1
ATOM 655 C C . ALA A 1 83 ? -4.749 -11.080 9.946 1.00 93.81 83 ALA A C 1
ATOM 657 O O . ALA A 1 83 ? -4.798 -12.233 10.394 1.00 93.81 83 ALA A O 1
ATOM 658 N N . LEU A 1 84 ? -3.698 -10.581 9.305 1.00 95.44 84 LEU A N 1
ATOM 659 C CA . LEU A 1 84 ? -2.408 -11.245 9.204 1.00 95.44 84 LEU A CA 1
ATOM 660 C C . LEU A 1 84 ? -1.737 -11.296 10.586 1.00 95.44 84 LEU A C 1
ATOM 662 O O . LEU A 1 84 ? -1.982 -10.451 11.445 1.00 95.44 84 LEU A O 1
ATOM 666 N N . GLY A 1 85 ? -0.896 -12.296 10.816 1.00 93.81 85 GLY A N 1
ATOM 667 C CA . GLY A 1 85 ? 0.059 -12.278 11.920 1.00 93.81 85 GLY A CA 1
ATOM 668 C C . GLY A 1 85 ? 1.208 -11.301 11.654 1.00 93.81 85 GLY A C 1
ATOM 669 O O . GLY A 1 85 ? 1.412 -10.860 10.524 1.00 93.81 85 GLY A O 1
ATOM 670 N N . ASP A 1 86 ? 2.006 -11.012 12.682 1.00 92.25 86 ASP A N 1
ATOM 671 C CA . ASP A 1 86 ? 3.117 -10.057 12.573 1.00 92.25 86 ASP A CA 1
ATOM 672 C C . ASP A 1 86 ? 4.132 -10.430 11.475 1.00 92.25 86 ASP A C 1
ATOM 674 O O . ASP A 1 86 ? 4.526 -9.596 10.658 1.00 92.25 86 ASP A O 1
ATOM 678 N N . GLY A 1 87 ? 4.497 -11.715 11.408 1.00 92.75 87 GLY A N 1
ATOM 679 C CA . GLY A 1 87 ? 5.386 -12.238 10.369 1.00 92.75 87 GLY A CA 1
ATOM 680 C C . GLY A 1 87 ? 4.753 -12.234 8.976 1.00 92.75 87 GLY A C 1
ATOM 681 O O . GLY A 1 87 ? 5.423 -11.915 8.001 1.00 92.75 87 GLY A O 1
ATOM 682 N N . GLU A 1 88 ? 3.453 -12.528 8.868 1.00 95.31 88 GLU A N 1
ATOM 683 C CA . GLU A 1 88 ? 2.727 -12.484 7.589 1.00 95.31 88 GLU A CA 1
ATOM 684 C C . GLU A 1 88 ? 2.658 -11.047 7.040 1.00 95.31 88 GLU A C 1
ATOM 686 O O . GLU A 1 88 ? 2.842 -10.826 5.841 1.00 95.31 88 GLU A O 1
ATOM 691 N N . LEU A 1 89 ? 2.447 -10.059 7.918 1.00 96.44 89 LEU A N 1
ATOM 692 C CA . LEU A 1 89 ? 2.493 -8.646 7.553 1.00 96.44 89 LEU A CA 1
ATOM 693 C C . LEU A 1 89 ? 3.896 -8.231 7.091 1.00 96.44 89 LEU A C 1
ATOM 695 O O . LEU A 1 89 ? 4.023 -7.578 6.054 1.00 96.44 89 LEU A O 1
ATOM 699 N N . ASP A 1 90 ? 4.940 -8.605 7.836 1.00 95.88 90 ASP A N 1
ATOM 700 C CA . ASP A 1 90 ? 6.326 -8.284 7.472 1.00 95.88 90 ASP A CA 1
ATOM 701 C C . ASP A 1 90 ? 6.696 -8.858 6.096 1.00 95.88 90 ASP A C 1
ATOM 703 O O . ASP A 1 90 ? 7.238 -8.139 5.256 1.00 95.88 90 ASP A O 1
ATOM 707 N N . ILE A 1 91 ? 6.304 -10.106 5.815 1.00 96.88 91 ILE A N 1
ATOM 708 C CA . ILE A 1 91 ? 6.474 -10.753 4.505 1.00 96.88 91 ILE A CA 1
ATOM 709 C C . ILE A 1 91 ? 5.827 -9.918 3.391 1.00 96.88 91 ILE A C 1
ATOM 711 O O . ILE A 1 91 ? 6.494 -9.571 2.413 1.00 96.88 91 ILE A O 1
ATOM 715 N N . ALA A 1 92 ? 4.557 -9.529 3.545 1.00 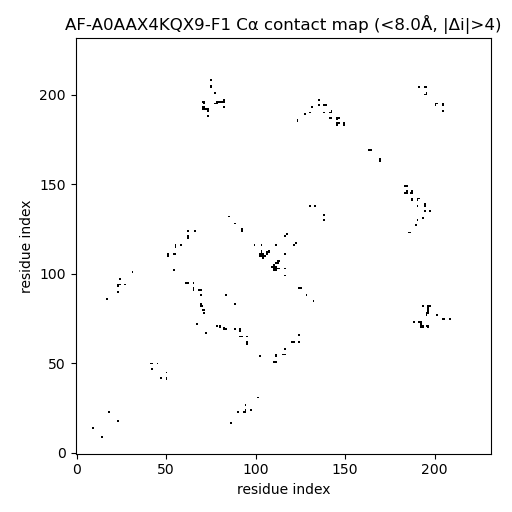97.56 92 ALA A N 1
ATOM 716 C CA . ALA A 1 92 ? 3.850 -8.741 2.533 1.00 97.56 92 ALA A CA 1
ATOM 717 C C . ALA A 1 92 ? 4.506 -7.366 2.289 1.00 97.56 92 ALA A C 1
ATOM 719 O O . ALA A 1 92 ? 4.599 -6.902 1.147 1.00 97.56 92 ALA A O 1
ATOM 720 N N . LEU A 1 93 ? 5.001 -6.713 3.347 1.00 97.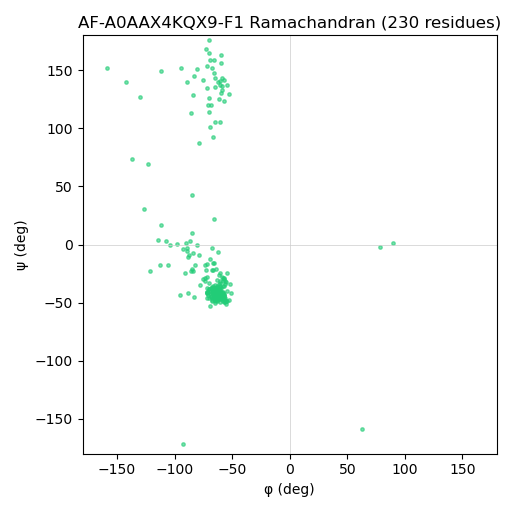56 93 LEU A N 1
ATOM 721 C CA . LEU A 1 93 ? 5.705 -5.432 3.250 1.00 97.56 93 LEU A CA 1
ATOM 722 C C . LEU A 1 93 ? 7.119 -5.575 2.659 1.00 97.56 93 LEU A C 1
ATOM 724 O O . LEU A 1 93 ? 7.581 -4.663 1.968 1.00 97.56 93 LEU A O 1
ATOM 728 N N . LYS A 1 94 ? 7.808 -6.699 2.887 1.00 97.75 94 LYS A N 1
ATOM 729 C CA . LYS A 1 94 ? 9.091 -7.021 2.244 1.00 97.75 94 LYS A CA 1
ATOM 730 C C . LYS A 1 94 ? 8.920 -7.286 0.755 1.00 97.75 94 LYS A C 1
ATOM 732 O O . LYS A 1 94 ? 9.630 -6.665 -0.032 1.00 97.75 94 LYS A O 1
ATOM 737 N N . TRP A 1 95 ? 7.916 -8.067 0.349 1.00 98.38 95 TRP A N 1
ATOM 738 C CA . TRP A 1 95 ? 7.584 -8.253 -1.070 1.00 98.38 95 TRP A CA 1
ATOM 739 C C . TRP A 1 95 ? 7.349 -6.928 -1.791 1.00 98.38 95 TRP A C 1
ATOM 741 O O . TRP A 1 95 ? 7.838 -6.731 -2.901 1.00 98.38 95 TRP A O 1
ATOM 751 N N . LEU A 1 96 ? 6.675 -5.973 -1.143 1.00 98.19 96 LEU A N 1
ATOM 752 C CA . LEU A 1 96 ? 6.504 -4.631 -1.697 1.00 98.19 96 LEU A CA 1
ATOM 753 C C . LEU A 1 96 ? 7.838 -3.903 -1.938 1.00 98.19 96 LEU A C 1
ATOM 755 O O . LEU A 1 96 ? 7.984 -3.205 -2.943 1.00 98.19 96 LEU A O 1
ATOM 759 N N . LYS A 1 97 ? 8.804 -4.039 -1.024 1.00 97.31 97 LYS A N 1
ATOM 760 C CA . LYS A 1 97 ? 10.137 -3.434 -1.163 1.00 97.31 97 LYS A CA 1
ATOM 761 C C . LYS A 1 97 ? 10.956 -4.127 -2.252 1.00 97.31 97 LYS A C 1
ATOM 763 O O . LYS A 1 97 ? 11.523 -3.424 -3.079 1.00 97.31 97 LYS A O 1
ATOM 768 N N . PHE A 1 98 ? 10.937 -5.457 -2.320 1.00 97.38 98 PHE A N 1
ATOM 769 C CA . PHE A 1 98 ? 11.613 -6.201 -3.387 1.00 97.38 98 PHE A CA 1
ATOM 770 C C . PHE A 1 98 ? 11.056 -5.836 -4.766 1.00 97.38 98 PHE A C 1
ATOM 772 O O . PHE A 1 98 ? 11.813 -5.539 -5.683 1.00 97.38 98 PHE A O 1
ATOM 779 N N . LEU A 1 99 ? 9.728 -5.736 -4.900 1.00 97.06 99 LEU A N 1
ATOM 780 C CA . LEU A 1 99 ? 9.095 -5.277 -6.138 1.00 97.06 99 LEU A CA 1
ATOM 781 C C . LEU A 1 99 ? 9.466 -3.824 -6.466 1.00 97.06 99 LEU A C 1
ATOM 783 O O . LEU A 1 99 ? 9.721 -3.514 -7.622 1.00 97.06 99 LEU A O 1
ATOM 787 N N . ARG A 1 100 ? 9.545 -2.920 -5.481 1.00 96.94 100 ARG A N 1
ATOM 788 C CA . ARG A 1 100 ? 10.055 -1.557 -5.722 1.00 96.94 100 ARG A CA 1
ATOM 789 C C . ARG A 1 100 ? 11.468 -1.606 -6.307 1.00 96.94 100 ARG A C 1
ATOM 791 O O . ARG A 1 100 ? 11.737 -0.900 -7.274 1.00 96.94 100 ARG A O 1
ATOM 798 N N . ASP A 1 101 ? 12.345 -2.404 -5.710 1.00 95.62 101 ASP A N 1
ATOM 799 C CA . ASP A 1 101 ? 13.753 -2.481 -6.101 1.00 95.62 101 ASP A CA 1
ATOM 800 C C . ASP A 1 101 ? 13.910 -3.088 -7.494 1.00 95.62 101 ASP A C 1
ATOM 802 O O . ASP A 1 101 ? 14.617 -2.510 -8.315 1.00 95.62 101 ASP A O 1
ATOM 806 N N . PHE A 1 102 ? 13.142 -4.135 -7.813 1.00 94.88 102 PHE A N 1
ATOM 807 C CA . PHE A 1 102 ? 13.062 -4.722 -9.153 1.00 94.88 102 PHE A CA 1
ATOM 808 C C . PHE A 1 102 ? 12.701 -3.681 -10.226 1.00 94.88 102 PHE A C 1
ATOM 810 O O . PHE A 1 102 ? 13.385 -3.566 -11.239 1.00 94.88 102 PHE A O 1
ATOM 817 N N . PHE A 1 103 ? 11.665 -2.864 -10.002 1.00 93.62 103 PHE A N 1
ATOM 818 C CA . PHE A 1 103 ? 11.259 -1.833 -10.971 1.00 93.62 103 PHE A CA 1
ATOM 819 C C . PHE A 1 103 ? 12.212 -0.629 -11.023 1.00 93.62 103 PHE A C 1
ATOM 821 O O . PHE A 1 103 ? 12.154 0.146 -11.979 1.00 93.62 103 PHE A O 1
ATOM 828 N N . TYR A 1 104 ? 13.060 -0.446 -10.009 1.00 93.75 104 TYR A N 1
ATOM 829 C CA . TYR A 1 104 ? 14.071 0.610 -9.979 1.00 93.75 104 TYR A CA 1
ATOM 830 C C . TYR A 1 104 ? 15.401 0.192 -10.626 1.00 93.75 104 TYR A C 1
ATOM 832 O O . TYR A 1 104 ? 16.257 1.048 -10.860 1.00 93.75 104 TYR A O 1
ATOM 840 N N . VAL A 1 105 ? 15.599 -1.095 -10.941 1.00 89.62 105 VAL A N 1
ATOM 841 C CA . VAL A 1 105 ? 16.806 -1.565 -11.638 1.00 89.62 105 VAL A CA 1
ATOM 842 C C . VAL A 1 105 ? 17.021 -0.744 -12.918 1.00 89.62 105 VAL A C 1
ATOM 844 O O . VAL A 1 105 ? 16.105 -0.540 -13.711 1.00 89.62 105 VAL A O 1
ATOM 847 N N . GLY A 1 106 ? 18.240 -0.225 -13.103 1.00 77.31 106 GLY A N 1
ATOM 848 C CA . GLY A 1 106 ? 18.574 0.706 -14.192 1.00 77.31 106 GLY A CA 1
ATOM 849 C C . GLY A 1 106 ? 18.380 2.193 -13.857 1.00 77.31 106 GLY A C 1
ATOM 850 O O . GLY A 1 106 ? 18.648 3.050 -14.703 1.00 77.31 106 GLY A O 1
ATOM 851 N N . GLY A 1 107 ? 17.957 2.510 -12.630 1.00 82.00 107 GLY A N 1
ATOM 852 C CA . GLY A 1 107 ? 17.830 3.870 -12.113 1.00 82.00 107 GLY A CA 1
ATOM 853 C C . GLY A 1 107 ? 16.804 4.712 -12.872 1.00 82.00 107 GLY A C 1
ATOM 854 O O . GLY A 1 107 ? 15.944 4.195 -13.579 1.00 82.00 107 GLY A O 1
ATOM 855 N N . ASP A 1 108 ? 16.920 6.035 -12.770 1.00 77.56 108 ASP A N 1
ATOM 856 C CA . ASP A 1 108 ? 15.983 6.961 -13.425 1.00 77.56 108 ASP A CA 1
ATOM 857 C C . ASP A 1 108 ? 16.101 6.976 -14.966 1.00 77.56 108 ASP A C 1
ATOM 859 O O . ASP A 1 108 ? 15.241 7.540 -15.641 1.00 77.56 108 ASP A O 1
ATOM 863 N N . ALA A 1 109 ? 17.158 6.380 -15.530 1.00 75.31 109 ALA A N 1
ATOM 864 C CA . ALA A 1 109 ? 17.394 6.342 -16.974 1.00 75.31 109 ALA A CA 1
ATOM 865 C C . ALA A 1 109 ? 16.611 5.213 -17.667 1.00 75.31 109 ALA A C 1
ATOM 867 O O . ALA A 1 109 ? 15.983 5.434 -18.707 1.00 75.31 109 ALA A O 1
ATOM 868 N N . SER A 1 110 ? 16.638 4.014 -17.079 1.00 77.38 110 SER A N 1
ATOM 869 C CA . SER A 1 110 ? 16.089 2.800 -17.700 1.00 77.38 110 SER A CA 1
ATOM 870 C C . SER A 1 110 ? 14.996 2.126 -16.869 1.00 77.38 110 SER A C 1
ATOM 872 O O . SER A 1 110 ? 14.173 1.408 -17.432 1.00 77.38 110 SER A O 1
ATOM 874 N N . GLY A 1 111 ? 14.961 2.370 -15.558 1.00 85.81 111 GLY A N 1
ATOM 875 C CA . GLY A 1 111 ? 13.936 1.871 -14.645 1.00 85.81 111 GLY A CA 1
ATOM 876 C C . GLY A 1 111 ? 12.785 2.859 -14.454 1.00 85.81 111 GLY A C 1
ATOM 877 O O . GLY A 1 111 ? 12.679 3.885 -15.131 1.00 85.81 111 GLY A O 1
ATOM 878 N N . VAL A 1 112 ? 11.897 2.556 -13.509 1.00 90.38 112 VAL A N 1
ATOM 879 C CA . VAL A 1 112 ? 10.835 3.479 -13.094 1.00 90.38 112 VAL A CA 1
ATOM 880 C C . VAL A 1 112 ? 11.392 4.461 -12.060 1.00 90.38 112 VAL A C 1
ATOM 882 O O . VAL A 1 112 ? 11.926 4.021 -11.041 1.00 90.38 112 VAL A O 1
ATOM 885 N N . PRO A 1 113 ? 11.209 5.783 -12.231 1.00 92.50 113 PRO A N 1
ATOM 886 C CA . PRO A 1 113 ? 11.743 6.760 -11.289 1.00 92.50 113 PRO A CA 1
ATOM 887 C C . PRO A 1 113 ? 11.231 6.570 -9.856 1.00 92.50 113 PRO A C 1
ATOM 889 O O . PRO A 1 113 ? 10.034 6.336 -9.637 1.00 92.50 113 PRO A O 1
ATOM 892 N N . LEU A 1 114 ? 12.092 6.803 -8.856 1.00 93.19 114 LEU A N 1
ATOM 893 C CA . LEU A 1 114 ? 11.711 6.692 -7.435 1.00 93.19 114 LEU A CA 1
ATOM 894 C C . LEU A 1 114 ? 10.543 7.604 -7.055 1.00 93.19 114 LEU A C 1
ATOM 896 O O . LEU A 1 114 ? 9.724 7.238 -6.217 1.00 93.19 114 LEU A O 1
ATOM 900 N N . SER A 1 115 ? 10.420 8.765 -7.701 1.00 91.25 115 SER A N 1
ATOM 901 C CA . SER A 1 115 ? 9.292 9.684 -7.496 1.00 91.25 115 SER A CA 1
ATOM 902 C C . SER A 1 115 ? 7.932 9.068 -7.862 1.00 91.25 115 SER A C 1
ATOM 904 O O . SER A 1 115 ? 6.903 9.455 -7.301 1.00 91.25 115 SER A O 1
ATOM 906 N N . THR A 1 116 ? 7.927 8.089 -8.770 1.00 93.12 116 THR A N 1
ATOM 907 C CA . THR A 1 116 ? 6.749 7.301 -9.148 1.00 93.12 116 THR A CA 1
ATOM 908 C C . THR A 1 116 ? 6.586 6.086 -8.239 1.00 93.12 116 THR A C 1
ATOM 910 O O . THR A 1 116 ? 5.463 5.792 -7.817 1.00 93.12 116 THR A O 1
ATOM 913 N N . LEU A 1 117 ? 7.687 5.401 -7.909 1.00 95.88 117 LEU A N 1
ATOM 914 C CA . LEU A 1 117 ? 7.661 4.191 -7.087 1.00 95.88 117 LEU A CA 1
ATOM 915 C C . LEU A 1 117 ? 7.289 4.485 -5.626 1.00 95.88 117 LEU A C 1
ATOM 917 O O . LEU A 1 117 ? 6.311 3.943 -5.111 1.00 95.88 117 LEU A O 1
ATOM 921 N N . GLN A 1 118 ? 7.989 5.423 -4.987 1.00 95.50 118 GLN A N 1
ATOM 922 C CA . GLN A 1 118 ? 7.781 5.854 -3.599 1.00 95.50 118 GLN A CA 1
ATOM 923 C C . GLN A 1 118 ? 6.685 6.924 -3.477 1.00 95.50 118 GLN A C 1
ATOM 925 O O . GLN A 1 118 ? 6.811 7.925 -2.768 1.00 95.50 118 GLN A O 1
ATOM 930 N N . ASN A 1 119 ? 5.584 6.731 -4.196 1.00 93.94 119 ASN A N 1
ATOM 931 C CA . ASN A 1 119 ? 4.452 7.646 -4.159 1.00 93.94 119 ASN A CA 1
ATOM 932 C C . ASN A 1 119 ? 3.697 7.584 -2.811 1.00 93.94 119 ASN A C 1
ATOM 934 O O . ASN A 1 119 ? 3.985 6.776 -1.927 1.00 93.94 119 ASN A O 1
ATOM 938 N N . ALA A 1 120 ? 2.687 8.442 -2.645 1.00 92.75 120 ALA A N 1
ATOM 939 C CA . ALA A 1 120 ? 1.898 8.498 -1.412 1.00 92.75 120 ALA A CA 1
ATOM 940 C C . ALA A 1 120 ? 1.262 7.146 -1.034 1.00 92.75 120 ALA A C 1
ATOM 942 O O . ALA A 1 120 ? 1.174 6.840 0.150 1.00 92.75 120 ALA A O 1
ATOM 943 N N . LYS A 1 121 ? 0.865 6.329 -2.021 1.00 93.94 121 LYS A N 1
ATOM 944 C CA . LYS A 1 121 ? 0.224 5.037 -1.769 1.00 93.94 121 LYS A CA 1
ATOM 945 C C . LYS A 1 121 ? 1.207 3.998 -1.237 1.00 93.94 121 LYS A C 1
ATOM 947 O O . LYS A 1 121 ? 0.881 3.284 -0.299 1.00 93.94 121 LYS A O 1
ATOM 952 N N . PHE A 1 122 ? 2.413 3.946 -1.799 1.00 96.88 122 PHE A N 1
ATOM 953 C CA . PHE A 1 122 ? 3.496 3.107 -1.282 1.00 96.88 122 PHE A CA 1
ATOM 954 C C . PHE A 1 122 ? 3.785 3.416 0.195 1.00 96.88 122 PHE A C 1
ATOM 956 O O . PHE A 1 122 ? 3.806 2.516 1.030 1.00 96.88 122 PHE A O 1
ATOM 963 N N . ASN A 1 123 ? 3.929 4.702 0.527 1.00 94.94 123 ASN A N 1
ATOM 964 C CA . ASN A 1 123 ? 4.193 5.134 1.900 1.00 94.94 123 ASN A CA 1
ATOM 965 C C . ASN A 1 123 ? 3.014 4.849 2.844 1.00 94.94 123 ASN A C 1
ATOM 967 O O . ASN A 1 123 ? 3.229 4.454 3.985 1.00 94.94 123 ASN A O 1
ATOM 971 N N . GLU A 1 124 ? 1.776 5.013 2.371 1.00 93.38 124 GLU A N 1
ATOM 972 C CA . GLU A 1 124 ? 0.572 4.655 3.125 1.00 93.38 124 GLU A CA 1
ATOM 973 C C . GLU A 1 124 ? 0.551 3.159 3.475 1.00 93.38 124 GLU A C 1
ATOM 975 O O . GLU A 1 124 ? 0.316 2.815 4.632 1.00 93.38 124 GLU A O 1
ATOM 980 N N . ILE A 1 125 ? 0.858 2.277 2.516 1.00 95.81 125 ILE A N 1
ATOM 981 C CA . ILE A 1 125 ? 0.918 0.828 2.760 1.00 95.81 125 ILE A CA 1
ATOM 982 C C . ILE A 1 125 ? 1.999 0.505 3.794 1.00 95.81 125 ILE A C 1
ATOM 984 O O . ILE A 1 125 ? 1.724 -0.227 4.735 1.00 95.81 125 ILE A O 1
ATOM 988 N N . LEU A 1 126 ? 3.197 1.090 3.689 1.00 95.69 126 LEU A N 1
ATOM 989 C CA . LEU A 1 126 ? 4.248 0.875 4.693 1.00 95.69 126 LEU A CA 1
ATOM 990 C C . LEU A 1 126 ? 3.853 1.388 6.086 1.00 95.69 126 LEU A C 1
ATOM 992 O O . LEU A 1 126 ? 4.171 0.757 7.092 1.00 95.69 126 LEU A O 1
ATOM 996 N N . SER A 1 127 ? 3.137 2.514 6.153 1.00 93.62 127 SER A N 1
ATOM 997 C CA . SER A 1 127 ? 2.684 3.099 7.419 1.00 93.62 127 SER A CA 1
ATOM 998 C C . SER A 1 127 ? 1.673 2.228 8.166 1.00 93.62 127 SER A C 1
ATOM 1000 O O . SER A 1 127 ? 1.495 2.417 9.367 1.00 93.62 127 SER A O 1
ATOM 1002 N N . VAL A 1 128 ? 1.057 1.239 7.500 1.00 94.56 128 VAL A N 1
ATOM 1003 C CA . VAL A 1 128 ? 0.105 0.313 8.131 1.00 94.56 128 VAL A CA 1
ATOM 1004 C C . VAL A 1 128 ? 0.715 -0.394 9.342 1.00 94.56 128 VAL A C 1
ATOM 1006 O O . VAL A 1 128 ? 0.015 -0.622 10.326 1.00 94.56 128 VAL A O 1
ATOM 1009 N N . ARG A 1 129 ? 2.032 -0.652 9.307 1.00 95.31 129 ARG A N 1
ATOM 1010 C CA . ARG A 1 129 ? 2.785 -1.293 10.391 1.00 95.31 129 ARG A CA 1
ATOM 1011 C C . ARG A 1 129 ? 2.661 -0.549 11.720 1.00 95.31 129 ARG A C 1
ATOM 1013 O O . ARG A 1 129 ? 2.728 -1.176 12.765 1.00 95.31 129 ARG A O 1
ATOM 1020 N N . ILE A 1 130 ? 2.456 0.768 11.686 1.00 93.56 130 ILE A N 1
ATOM 1021 C CA . ILE A 1 130 ? 2.297 1.587 12.893 1.00 93.56 130 ILE A CA 1
ATOM 1022 C C . ILE A 1 130 ? 1.024 1.195 13.651 1.00 93.56 130 ILE A C 1
ATOM 1024 O O . ILE A 1 130 ? 1.031 1.187 14.875 1.00 93.56 130 ILE A O 1
ATOM 1028 N N . TYR A 1 131 ? -0.052 0.878 12.927 1.00 94.19 131 TYR A N 1
ATOM 1029 C CA . TYR A 1 131 ? -1.398 0.715 13.482 1.00 94.19 131 TYR A CA 1
ATOM 1030 C C . TYR A 1 131 ? -1.854 -0.746 13.569 1.00 94.19 131 TYR A C 1
ATOM 1032 O O . TYR A 1 131 ? -2.832 -1.039 14.247 1.00 94.19 131 TYR A O 1
ATOM 1040 N N . TYR A 1 132 ? -1.208 -1.668 12.852 1.00 94.75 132 TYR A N 1
ATOM 1041 C CA . TYR A 1 132 ? -1.726 -3.029 12.669 1.00 94.75 132 TYR A CA 1
ATOM 1042 C C . TYR A 1 132 ? -1.885 -3.805 13.986 1.00 94.75 132 TYR A C 1
ATOM 1044 O O . TYR A 1 132 ? -2.891 -4.493 14.183 1.00 94.75 132 TYR A O 1
ATOM 1052 N N . ASP A 1 133 ? -0.935 -3.616 14.903 1.00 93.06 133 ASP A N 1
ATOM 1053 C CA . ASP A 1 133 ? -0.882 -4.293 16.204 1.00 93.06 133 ASP A CA 1
ATOM 1054 C C . ASP A 1 133 ? -1.626 -3.545 17.316 1.00 93.06 133 ASP A C 1
ATOM 1056 O O . ASP A 1 133 ? -1.716 -4.037 18.441 1.00 93.06 133 ASP A O 1
ATOM 1060 N N . TRP A 1 134 ? -2.174 -2.360 17.027 1.00 95.38 134 TRP A N 1
ATOM 1061 C CA . TRP A 1 134 ? -2.946 -1.611 18.014 1.00 95.38 134 TRP A CA 1
ATOM 1062 C C . TRP A 1 134 ? -4.223 -2.361 18.384 1.00 95.38 134 TRP A C 1
ATOM 1064 O O . TRP A 1 134 ? -4.834 -3.064 17.566 1.00 95.38 134 TRP A O 1
ATOM 1074 N N . ASN A 1 135 ? -4.634 -2.193 19.640 1.00 95.25 135 ASN A N 1
ATOM 1075 C CA . ASN A 1 135 ? -5.899 -2.740 20.098 1.00 95.25 135 ASN A CA 1
ATOM 1076 C C . ASN A 1 135 ? -7.073 -1.980 19.453 1.00 95.25 135 ASN A C 1
ATOM 1078 O O . ASN A 1 135 ? -6.921 -0.912 18.854 1.00 95.25 135 ASN A O 1
ATOM 1082 N N . THR A 1 136 ? -8.264 -2.568 19.533 1.00 95.19 136 THR A N 1
ATOM 1083 C CA . THR A 1 136 ? -9.446 -2.015 18.867 1.00 95.19 136 THR A CA 1
ATOM 1084 C C . THR A 1 136 ? -9.827 -0.634 19.410 1.00 95.19 136 THR A C 1
ATOM 1086 O O . THR A 1 136 ? -10.258 0.210 18.626 1.00 95.19 136 THR A O 1
ATOM 1089 N N . ASP A 1 137 ? -9.651 -0.388 20.708 1.00 95.19 137 ASP A N 1
ATOM 1090 C CA . ASP A 1 137 ? -10.056 0.860 21.362 1.00 95.19 137 ASP A CA 1
ATOM 1091 C C . ASP A 1 137 ? -9.143 2.019 20.950 1.00 95.19 137 ASP A C 1
ATOM 1093 O O . ASP A 1 137 ? -9.640 3.051 20.495 1.00 95.19 137 ASP A O 1
ATOM 1097 N N . ASP A 1 138 ? -7.824 1.806 20.967 1.00 96.38 138 ASP A N 1
ATOM 1098 C CA . ASP A 1 138 ? -6.823 2.767 20.494 1.00 96.38 138 ASP A CA 1
ATOM 1099 C C . ASP A 1 138 ? -7.082 3.135 19.027 1.00 96.38 138 ASP A C 1
ATOM 1101 O O . ASP A 1 138 ? -7.076 4.306 18.645 1.00 96.38 138 ASP A O 1
ATOM 1105 N N . LEU A 1 139 ? -7.377 2.136 18.186 1.00 95.62 139 LEU A N 1
ATOM 1106 C CA . LEU A 1 139 ? -7.727 2.355 16.782 1.00 95.62 139 LEU A CA 1
ATOM 1107 C C . LEU A 1 139 ? -9.011 3.183 16.632 1.00 95.62 139 LEU A C 1
ATOM 1109 O O . LEU A 1 139 ? -9.079 4.062 15.769 1.00 95.62 139 LEU A O 1
ATOM 1113 N N . MET A 1 140 ? -10.038 2.918 17.441 1.00 94.62 140 MET A N 1
ATOM 1114 C CA . MET A 1 140 ? -11.286 3.684 17.412 1.00 94.62 140 MET A CA 1
ATOM 1115 C C . MET A 1 140 ? -11.068 5.134 17.860 1.00 94.62 140 MET A C 1
ATOM 1117 O O . MET A 1 140 ? -11.531 6.052 17.174 1.00 94.62 140 MET A O 1
ATOM 1121 N N . GLU A 1 141 ? -10.320 5.364 18.940 1.00 94.44 141 GLU A N 1
ATOM 1122 C CA . GLU A 1 141 ? -9.979 6.706 19.426 1.00 94.44 141 GLU A CA 1
ATOM 1123 C C . GLU A 1 141 ? -9.220 7.507 18.361 1.00 94.44 141 GLU A C 1
ATOM 1125 O O . GLU A 1 141 ? -9.562 8.649 18.036 1.00 94.44 141 GLU A O 1
ATOM 1130 N N . GLU A 1 142 ? -8.228 6.881 17.742 1.00 93.25 142 GLU A N 1
ATOM 1131 C CA . GLU A 1 142 ? -7.373 7.484 16.724 1.00 93.25 142 GLU A CA 1
ATOM 1132 C C . GLU A 1 142 ? -8.134 7.789 15.435 1.00 93.25 142 GLU A C 1
ATOM 1134 O O . GLU A 1 142 ? -7.962 8.851 14.819 1.00 93.25 142 GLU A O 1
ATOM 1139 N N . CYS A 1 143 ? -9.072 6.912 15.077 1.00 92.00 143 CYS A N 1
ATOM 114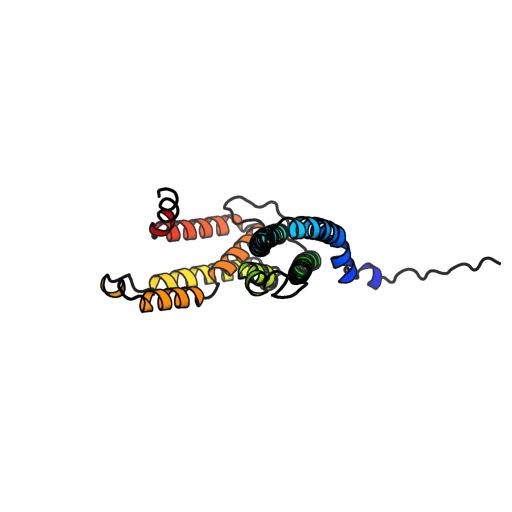0 C CA . CYS A 1 143 ? -10.027 7.149 14.008 1.00 92.00 143 CYS A CA 1
ATOM 1141 C C . CYS A 1 143 ? -10.896 8.386 14.297 1.00 92.00 143 CYS A C 1
ATOM 1143 O O . CYS A 1 143 ? -11.000 9.281 13.450 1.00 92.00 143 CYS A O 1
ATOM 1145 N N . ILE A 1 144 ? -11.478 8.483 15.499 1.00 91.25 144 ILE A N 1
ATOM 1146 C CA . ILE A 1 144 ? -12.302 9.629 15.920 1.00 91.25 144 ILE A CA 1
ATOM 1147 C C . ILE A 1 144 ? -11.476 10.918 15.897 1.00 91.25 144 ILE A C 1
ATOM 1149 O O . ILE A 1 144 ? -11.915 11.933 15.343 1.00 91.25 144 ILE A O 1
ATOM 1153 N N . ARG A 1 145 ? -10.255 10.890 16.440 1.00 90.38 145 ARG A N 1
ATOM 1154 C CA . ARG A 1 145 ? -9.343 12.039 16.456 1.00 90.38 145 ARG A CA 1
ATOM 1155 C C . ARG A 1 145 ? -9.024 12.522 15.043 1.00 90.38 145 ARG A C 1
ATOM 1157 O O . ARG A 1 145 ? -9.063 13.728 14.774 1.00 90.38 145 ARG A O 1
ATOM 1164 N N . GLY A 1 146 ? -8.763 11.596 14.121 1.00 86.69 146 GLY A N 1
ATOM 1165 C CA . GLY A 1 146 ? -8.535 11.896 12.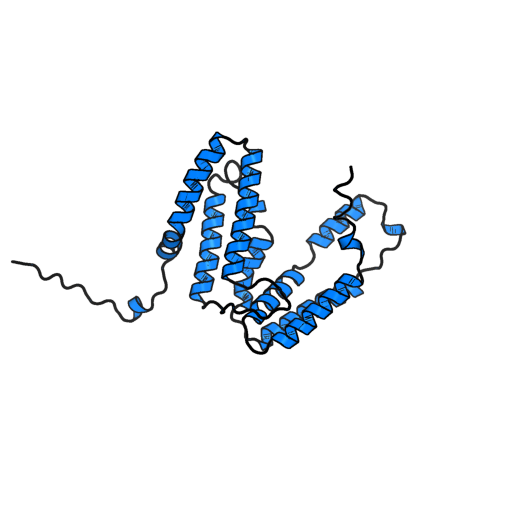708 1.00 86.69 146 GLY A CA 1
ATOM 1166 C C . GLY A 1 146 ? -9.741 12.556 12.027 1.00 86.69 146 GLY A C 1
ATOM 1167 O O . GLY A 1 146 ? -9.587 13.554 11.306 1.00 86.69 146 GLY A O 1
ATOM 1168 N N . PHE A 1 147 ? -10.956 12.083 12.318 1.00 83.62 147 PHE A N 1
ATOM 1169 C CA . PHE A 1 147 ? -12.189 12.705 11.827 1.00 83.62 147 PHE A CA 1
ATOM 1170 C C . PHE A 1 147 ? -12.405 14.107 12.379 1.00 83.62 147 PHE A C 1
ATOM 1172 O O . PHE A 1 147 ? -12.644 15.039 11.606 1.00 83.62 147 PHE A O 1
ATOM 1179 N N . GLN A 1 148 ? -12.267 14.290 13.691 1.00 85.38 148 GLN A N 1
ATOM 1180 C CA . GLN A 1 148 ? -12.411 15.598 14.322 1.00 85.38 148 GLN A CA 1
ATOM 1181 C C . GLN A 1 148 ? -11.393 16.601 13.780 1.00 85.38 148 GLN A C 1
ATOM 1183 O O . GLN A 1 148 ? -11.754 17.742 13.497 1.00 85.38 148 GLN A O 1
ATOM 1188 N N . SER A 1 149 ? -10.140 16.185 13.578 1.00 82.81 149 SER A N 1
ATOM 1189 C CA . SER A 1 149 ? -9.110 17.023 12.956 1.00 82.81 149 SER A CA 1
ATOM 1190 C C . SER A 1 149 ? -9.517 17.455 11.543 1.00 82.81 149 SER A C 1
ATOM 1192 O O . SER A 1 149 ? -9.456 18.638 11.199 1.00 82.81 149 SER A O 1
ATOM 1194 N N . THR A 1 150 ? -10.044 16.521 10.745 1.00 78.94 150 THR A N 1
ATOM 1195 C CA . THR A 1 150 ? -10.525 16.803 9.384 1.00 78.94 150 THR A CA 1
ATOM 1196 C C . THR A 1 150 ? -11.704 17.783 9.377 1.00 78.94 150 THR A C 1
ATOM 1198 O O . THR A 1 150 ? -11.743 18.698 8.547 1.00 78.94 150 THR A O 1
ATOM 1201 N N . LEU A 1 151 ? -12.653 17.623 10.304 1.00 77.06 151 LEU A N 1
ATOM 1202 C CA . LEU A 1 151 ? -13.803 18.517 10.466 1.00 77.06 151 LEU A CA 1
ATOM 1203 C C . LEU A 1 151 ? -13.378 19.909 10.942 1.00 77.06 151 LEU A C 1
ATOM 1205 O O . LEU A 1 151 ? -13.754 20.898 10.313 1.00 77.06 151 LEU A O 1
ATOM 1209 N N . LYS A 1 152 ? -12.536 19.997 11.981 1.00 79.44 152 LYS A N 1
ATOM 1210 C CA . LYS A 1 152 ? -11.982 21.260 12.500 1.00 79.44 152 LYS A CA 1
ATOM 1211 C C . LYS A 1 152 ? -11.245 22.021 11.407 1.00 79.44 152 LYS A C 1
ATOM 1213 O O . LYS A 1 152 ? -11.541 23.186 11.165 1.00 79.44 152 LYS A O 1
ATOM 1218 N N . TYR A 1 153 ? -10.357 21.347 10.679 1.00 72.94 153 TYR A N 1
ATOM 1219 C CA . TYR A 1 153 ? -9.635 21.953 9.564 1.00 72.94 153 TYR A CA 1
ATOM 1220 C C . TYR A 1 153 ? -10.568 22.458 8.450 1.00 72.94 153 TYR A C 1
ATOM 1222 O O . TYR A 1 153 ? -10.271 23.429 7.753 1.00 72.94 153 TYR A O 1
ATOM 1230 N N . ARG A 1 154 ? -11.712 21.801 8.243 1.00 68.50 154 ARG A N 1
ATOM 1231 C CA . ARG A 1 154 ? -12.704 22.239 7.260 1.00 68.50 154 ARG A CA 1
ATOM 1232 C C . ARG A 1 154 ? -13.556 23.405 7.758 1.00 68.50 154 ARG A C 1
ATOM 1234 O O . ARG A 1 154 ? -13.887 24.256 6.940 1.00 68.50 154 ARG A O 1
ATOM 1241 N N . ALA A 1 155 ? -13.873 23.463 9.047 1.00 73.38 155 ALA A N 1
ATOM 1242 C CA . ALA A 1 155 ? -14.587 24.582 9.656 1.00 73.38 155 ALA A CA 1
ATOM 1243 C C . ALA A 1 155 ? -13.734 25.861 9.672 1.00 73.38 155 ALA A C 1
ATOM 1245 O O . ALA A 1 155 ? -14.233 26.941 9.377 1.00 73.38 155 ALA A O 1
ATOM 1246 N N . THR A 1 156 ? -12.429 25.739 9.939 1.00 71.50 156 THR A N 1
ATOM 1247 C CA . THR A 1 156 ? -11.496 26.880 9.951 1.00 71.50 156 THR A CA 1
ATOM 1248 C C . THR A 1 156 ? -11.059 27.325 8.557 1.00 71.50 156 THR A C 1
ATOM 1250 O O . THR A 1 156 ? -10.421 28.368 8.407 1.00 71.50 156 THR A O 1
ATOM 1253 N N . LYS A 1 157 ? -11.398 26.566 7.506 1.00 66.75 157 LYS A N 1
ATOM 1254 C CA . LYS A 1 157 ? -11.107 26.967 6.130 1.00 66.75 157 LYS A CA 1
ATOM 1255 C C . LYS A 1 157 ? -11.959 28.181 5.750 1.00 66.75 157 LYS A C 1
ATOM 1257 O O . LYS A 1 157 ? -13.181 28.051 5.688 1.00 66.75 157 LYS A O 1
ATOM 1262 N N . PRO A 1 158 ? -11.346 29.321 5.383 1.00 60.94 158 PRO A N 1
ATOM 1263 C CA . PRO A 1 158 ? -12.100 30.495 4.975 1.00 60.94 158 PRO A CA 1
ATOM 1264 C C . PRO A 1 158 ? -12.979 30.175 3.760 1.00 60.94 158 PRO A C 1
ATOM 1266 O O . PRO A 1 158 ? -12.518 29.596 2.763 1.00 60.94 158 PRO A O 1
ATOM 1269 N N . SER A 1 159 ? -14.259 30.547 3.856 1.00 59.22 159 SER A N 1
ATOM 1270 C CA . SER A 1 159 ? -15.211 30.442 2.751 1.00 59.22 159 SER A CA 1
ATOM 1271 C C . SER A 1 159 ? -14.685 31.225 1.547 1.00 59.22 159 SER A C 1
ATOM 1273 O O . SER A 1 159 ? -14.051 32.273 1.682 1.00 59.22 159 SER A O 1
ATOM 1275 N N . LYS A 1 160 ? -14.886 30.687 0.342 1.00 57.81 160 LYS A N 1
ATOM 1276 C CA . LYS A 1 160 ? -14.347 31.262 -0.896 1.00 57.81 160 LYS A CA 1
ATOM 1277 C C . LYS A 1 160 ? -15.018 32.615 -1.176 1.00 57.81 160 LYS A C 1
ATOM 1279 O O . LYS A 1 160 ? -16.032 32.644 -1.862 1.00 57.81 160 LYS A O 1
ATOM 1284 N N . SER A 1 161 ? -14.430 33.719 -0.719 1.00 56.78 161 SER A N 1
ATOM 1285 C CA . SER A 1 161 ? -14.801 35.052 -1.206 1.00 56.78 161 SER A CA 1
ATOM 1286 C C . SER A 1 161 ? -14.437 35.173 -2.691 1.00 56.78 161 SER A C 1
ATOM 1288 O O . SER A 1 161 ? -13.353 34.751 -3.115 1.00 56.78 161 SER A O 1
ATOM 1290 N N . LEU A 1 162 ? -15.353 35.733 -3.488 1.00 56.75 162 LEU A N 1
ATOM 1291 C CA . LEU A 1 162 ? -15.196 35.957 -4.931 1.00 56.75 162 LEU A CA 1
ATOM 1292 C C . LEU A 1 162 ? -13.925 36.763 -5.267 1.00 56.75 162 LEU A C 1
ATOM 1294 O O . LEU A 1 162 ? -13.347 36.577 -6.337 1.00 56.75 162 LEU A O 1
ATOM 1298 N N . LEU A 1 163 ? -13.422 37.561 -4.317 1.00 57.28 163 LEU A N 1
ATOM 1299 C CA . LEU A 1 163 ? -12.218 38.385 -4.452 1.00 57.28 163 LEU A CA 1
ATOM 1300 C C . LEU A 1 163 ? -10.912 37.569 -4.592 1.00 57.28 163 LEU A C 1
ATOM 1302 O O . LEU A 1 163 ? -9.928 38.051 -5.141 1.00 57.28 163 LEU A O 1
ATOM 1306 N N . SER A 1 164 ? -10.888 36.307 -4.146 1.00 57.06 164 SER A N 1
ATOM 1307 C CA . SER A 1 164 ? -9.671 35.471 -4.117 1.00 57.06 164 SER A CA 1
ATOM 1308 C C . SER A 1 164 ? -9.428 34.659 -5.408 1.00 57.06 164 SER A C 1
ATOM 1310 O O . SER A 1 164 ? -8.405 33.983 -5.555 1.00 57.06 164 SER A O 1
ATOM 1312 N N . GLN A 1 165 ? -10.359 34.688 -6.370 1.00 54.97 165 GLN A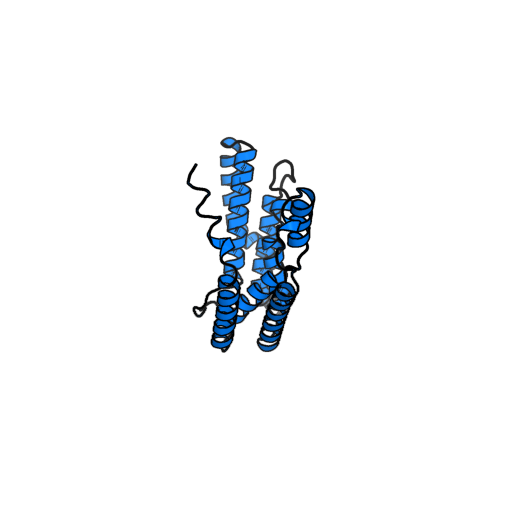 N 1
ATOM 1313 C CA . GLN A 1 165 ? -10.394 33.722 -7.478 1.00 54.97 165 GLN A CA 1
ATOM 1314 C C . GLN A 1 165 ? -9.548 34.051 -8.721 1.00 54.97 165 GLN A C 1
ATOM 1316 O O . GLN A 1 165 ? -9.588 33.270 -9.670 1.00 54.97 165 GLN A O 1
ATOM 1321 N N . ARG A 1 166 ? -8.772 35.142 -8.768 1.00 60.94 166 ARG A N 1
ATOM 1322 C CA . ARG A 1 166 ? -8.234 35.634 -10.058 1.00 60.94 166 ARG A CA 1
ATOM 1323 C C . ARG A 1 166 ? -6.718 35.842 -10.140 1.00 60.94 166 ARG A C 1
ATOM 1325 O O . ARG A 1 166 ? -6.291 36.674 -10.921 1.00 60.94 166 ARG A O 1
ATOM 1332 N N . ASN A 1 167 ? -5.898 35.075 -9.414 1.00 63.19 167 ASN A N 1
ATOM 1333 C CA . ASN A 1 167 ? -4.433 35.155 -9.548 1.00 63.19 167 ASN A CA 1
ATOM 1334 C C . ASN A 1 167 ? -3.790 33.765 -9.735 1.00 63.19 167 ASN A C 1
ATOM 1336 O O . ASN A 1 167 ? -3.975 32.863 -8.921 1.00 63.19 167 ASN A O 1
ATOM 1340 N N . LEU A 1 168 ? -2.974 33.578 -10.783 1.00 59.34 168 LEU A N 1
ATOM 1341 C CA . LEU A 1 168 ? -2.218 32.330 -11.027 1.00 59.34 168 LEU A CA 1
ATOM 1342 C C . LEU A 1 168 ? -1.321 31.949 -9.830 1.00 59.34 168 LEU A C 1
ATOM 1344 O O . LEU A 1 168 ? -1.149 30.764 -9.524 1.00 59.34 168 LEU A O 1
ATOM 1348 N N . GLY A 1 169 ? -0.821 32.954 -9.102 1.00 68.50 169 GLY A N 1
ATOM 1349 C CA . GLY A 1 169 ? -0.080 32.780 -7.851 1.00 68.50 169 GLY A CA 1
ATOM 1350 C C . GLY A 1 169 ? -0.917 32.154 -6.731 1.00 68.50 169 GLY A C 1
ATOM 1351 O O . GLY A 1 169 ? -0.445 31.237 -6.060 1.00 68.50 169 GLY A O 1
ATOM 1352 N N . THR A 1 170 ? -2.191 32.542 -6.579 1.00 66.25 170 THR A N 1
ATOM 1353 C CA . THR A 1 170 ? -3.076 31.962 -5.551 1.00 66.25 170 THR A CA 1
ATOM 1354 C C . THR A 1 170 ? -3.489 30.532 -5.900 1.00 66.25 170 THR A C 1
ATOM 1356 O O . THR A 1 170 ? -3.678 29.713 -5.003 1.00 66.25 170 THR A O 1
ATOM 1359 N N . ILE A 1 171 ? -3.541 30.173 -7.189 1.00 62.66 171 ILE A N 1
ATOM 1360 C CA . ILE A 1 171 ? -3.760 28.787 -7.637 1.00 62.66 171 ILE A CA 1
ATOM 1361 C C . ILE A 1 171 ? -2.559 27.896 -7.282 1.00 62.66 171 ILE A C 1
ATOM 1363 O O . ILE A 1 171 ? -2.756 26.803 -6.740 1.00 62.66 171 ILE A O 1
ATOM 1367 N N . ARG A 1 172 ? -1.323 28.349 -7.543 1.00 67.62 172 ARG A N 1
ATOM 1368 C CA . ARG A 1 172 ? -0.102 27.607 -7.171 1.00 67.62 172 ARG A CA 1
ATOM 1369 C C . ARG A 1 172 ? 0.036 27.481 -5.653 1.00 67.62 172 ARG A C 1
ATOM 1371 O O . ARG A 1 172 ? 0.215 26.361 -5.182 1.00 67.62 172 ARG A O 1
ATOM 1378 N N . ALA A 1 173 ? -0.177 28.569 -4.909 1.00 67.31 173 ALA A N 1
ATOM 1379 C CA . ALA A 1 173 ? -0.175 28.577 -3.443 1.00 67.31 173 ALA A CA 1
ATOM 1380 C C . ALA A 1 173 ? -1.257 27.661 -2.848 1.00 67.31 173 ALA A C 1
ATOM 1382 O O . ALA A 1 173 ? -1.037 26.968 -1.862 1.00 67.31 173 ALA A O 1
ATOM 1383 N N . ARG A 1 174 ? -2.433 27.575 -3.480 1.00 64.38 174 ARG A N 1
ATOM 1384 C CA . ARG A 1 174 ? -3.486 26.641 -3.061 1.00 64.38 174 ARG A CA 1
ATOM 1385 C C . ARG A 1 174 ? -3.124 25.189 -3.350 1.00 64.38 174 ARG A C 1
ATOM 1387 O O . ARG A 1 174 ? -3.467 24.309 -2.564 1.00 64.38 174 ARG A O 1
ATOM 1394 N N . LYS A 1 175 ? -2.481 24.910 -4.488 1.00 63.69 175 LYS A N 1
ATOM 1395 C CA . LYS A 1 175 ? -2.058 23.552 -4.859 1.00 63.69 175 LYS A CA 1
ATOM 1396 C C . LYS A 1 175 ? -0.910 23.073 -3.967 1.00 63.69 175 LYS A C 1
ATOM 1398 O O . LYS A 1 175 ? -0.935 21.912 -3.568 1.00 63.69 175 LYS A O 1
ATOM 1403 N N . SER A 1 176 ? 0.030 23.952 -3.615 1.00 63.78 176 SER A N 1
ATOM 1404 C CA . SER A 1 176 ? 1.077 23.662 -2.631 1.00 63.78 176 SER A CA 1
ATOM 1405 C C . SER A 1 176 ? 0.494 23.503 -1.226 1.00 63.78 176 SER A C 1
ATOM 1407 O O . SER A 1 176 ? 0.731 22.472 -0.611 1.00 63.78 176 SER A O 1
ATOM 1409 N N . ALA A 1 177 ? -0.377 24.408 -0.766 1.00 61.41 177 ALA A N 1
ATOM 1410 C CA . ALA A 1 177 ? -1.036 24.290 0.539 1.00 61.41 177 ALA A CA 1
ATOM 1411 C C . ALA A 1 177 ? -1.892 23.020 0.659 1.00 61.41 177 ALA A C 1
ATOM 1413 O O . ALA A 1 177 ? -1.943 22.402 1.712 1.00 61.41 177 ALA A O 1
ATOM 1414 N N . LYS A 1 178 ? -2.542 22.584 -0.430 1.00 58.94 178 LYS A N 1
ATOM 1415 C CA . LYS A 1 178 ? -3.288 21.319 -0.453 1.00 58.94 178 LYS A CA 1
ATOM 1416 C C . LYS A 1 178 ? -2.373 20.091 -0.393 1.00 58.94 178 LYS A C 1
ATOM 1418 O O . LYS A 1 178 ? -2.793 19.077 0.147 1.00 58.94 178 LYS A O 1
ATOM 1423 N N . ARG A 1 179 ? -1.170 20.166 -0.972 1.00 56.69 179 ARG A N 1
ATOM 1424 C CA . ARG A 1 179 ? -0.150 19.107 -0.887 1.00 56.69 179 ARG A CA 1
ATOM 1425 C C . ARG A 1 179 ? 0.535 19.065 0.480 1.00 56.69 179 ARG A C 1
ATOM 1427 O O . ARG A 1 179 ? 0.934 17.993 0.895 1.00 56.69 179 ARG A O 1
ATOM 1434 N N . ALA A 1 180 ? 0.635 20.205 1.160 1.00 52.75 180 ALA A N 1
ATOM 1435 C CA . ALA A 1 180 ? 1.202 20.327 2.501 1.00 52.75 180 ALA A CA 1
ATOM 1436 C C . ALA A 1 180 ? 0.229 19.923 3.623 1.00 52.75 180 ALA A C 1
ATOM 1438 O O . ALA A 1 180 ? 0.581 20.009 4.796 1.00 52.75 180 ALA A O 1
ATOM 1439 N N . LEU A 1 181 ? -1.004 19.519 3.291 1.00 55.25 181 LEU A N 1
ATOM 1440 C CA . LEU A 1 181 ? -1.932 19.039 4.304 1.00 55.25 181 LEU A CA 1
ATOM 1441 C C . LEU A 1 181 ? -1.504 17.668 4.814 1.00 55.25 181 LEU A C 1
ATOM 1443 O O . LEU A 1 181 ? -1.205 16.804 3.990 1.00 55.25 181 LEU A O 1
ATOM 1447 N N . PRO A 1 182 ? -1.517 17.454 6.140 1.00 51.41 182 PRO A N 1
ATOM 1448 C CA . PRO A 1 182 ? -1.161 16.169 6.707 1.00 51.41 182 PRO A CA 1
ATOM 1449 C C . PRO A 1 182 ? -2.096 15.096 6.145 1.00 51.41 182 PRO A C 1
ATOM 1451 O O . PRO A 1 182 ? -3.313 15.285 6.067 1.00 51.41 182 PRO A O 1
ATOM 1454 N N . ASN A 1 183 ? -1.514 13.956 5.769 1.00 58.34 183 ASN A N 1
ATOM 1455 C CA . ASN A 1 183 ? -2.198 12.769 5.245 1.00 58.34 183 ASN A CA 1
ATOM 1456 C C . ASN A 1 183 ? -3.124 12.094 6.281 1.00 58.34 183 ASN A C 1
ATOM 1458 O O . ASN A 1 183 ? -3.462 10.924 6.130 1.00 58.34 183 ASN A O 1
ATOM 1462 N N . SER A 1 184 ? -3.571 12.814 7.315 1.00 62.34 184 SER A N 1
ATOM 1463 C CA . SER A 1 184 ? -4.432 12.310 8.385 1.00 62.34 184 SER A CA 1
ATOM 1464 C C . SER A 1 184 ? -5.673 11.606 7.840 1.00 62.34 184 SER A C 1
ATOM 1466 O O . SER A 1 184 ? -6.070 10.594 8.394 1.00 62.34 184 SER A O 1
ATOM 1468 N N . SER A 1 185 ? -6.233 12.060 6.710 1.00 70.12 185 SER A N 1
ATOM 1469 C CA . SER A 1 185 ? -7.369 11.377 6.079 1.00 70.12 185 SER A CA 1
ATOM 1470 C C . SER A 1 185 ? -7.038 9.978 5.551 1.00 70.12 185 SER A C 1
ATOM 1472 O O . SER A 1 185 ? -7.901 9.110 5.600 1.00 70.12 185 SER A O 1
ATOM 1474 N N . SER A 1 186 ? -5.820 9.765 5.038 1.00 77.44 186 SER A N 1
ATOM 1475 C CA . SER A 1 186 ? -5.358 8.453 4.556 1.00 77.44 186 SER A CA 1
ATOM 1476 C C . SER A 1 186 ? -5.153 7.502 5.727 1.00 77.44 186 SER A C 1
ATOM 1478 O O . SER A 1 186 ? -5.653 6.385 5.716 1.00 77.44 186 SER A O 1
ATOM 1480 N N . ASN A 1 187 ? -4.501 7.981 6.790 1.00 86.12 187 ASN A N 1
ATOM 1481 C CA . ASN A 1 187 ? -4.257 7.173 7.983 1.00 86.12 187 ASN A CA 1
ATOM 1482 C C . ASN A 1 187 ? -5.578 6.781 8.663 1.00 86.12 187 ASN A C 1
ATOM 1484 O O . ASN A 1 187 ? -5.747 5.628 9.037 1.00 86.12 187 ASN A O 1
ATOM 1488 N N . THR A 1 188 ? -6.552 7.697 8.756 1.00 90.38 188 THR A N 1
ATOM 1489 C CA . THR A 1 188 ? -7.899 7.378 9.264 1.00 90.38 188 THR A CA 1
ATOM 1490 C C . THR A 1 188 ? -8.598 6.327 8.402 1.00 90.38 188 THR A C 1
ATOM 1492 O O . THR A 1 188 ? -9.221 5.412 8.934 1.00 90.38 188 THR A O 1
ATOM 1495 N N . GLU A 1 189 ? -8.484 6.419 7.075 1.00 91.12 189 GLU A N 1
ATOM 1496 C CA . GLU A 1 189 ? -9.021 5.396 6.176 1.00 91.12 189 GLU A CA 1
ATOM 1497 C C . GLU A 1 189 ? -8.347 4.034 6.386 1.00 91.12 189 GLU A C 1
ATOM 1499 O O . GLU A 1 189 ? -9.042 3.023 6.482 1.00 91.12 189 GLU A O 1
ATOM 1504 N N . MET A 1 190 ? -7.022 4.006 6.542 1.00 93.44 190 MET A N 1
ATOM 1505 C CA . MET A 1 190 ? -6.264 2.792 6.844 1.00 93.44 190 MET A CA 1
ATOM 1506 C C . MET A 1 190 ? -6.703 2.158 8.171 1.00 93.44 190 MET A C 1
ATOM 1508 O O . MET A 1 190 ? -6.992 0.963 8.218 1.00 93.44 190 MET A O 1
ATOM 1512 N N . ILE A 1 191 ? -6.846 2.961 9.227 1.00 94.94 191 ILE A N 1
ATOM 1513 C CA . ILE A 1 191 ? -7.333 2.515 10.540 1.00 94.94 191 ILE A CA 1
ATOM 1514 C C . ILE A 1 191 ? -8.734 1.899 10.424 1.00 94.94 191 ILE A C 1
ATOM 1516 O O . ILE A 1 191 ? -8.964 0.798 10.921 1.00 94.94 191 ILE A O 1
ATOM 1520 N N . MET A 1 192 ? -9.662 2.542 9.705 1.00 94.00 192 MET A N 1
ATOM 1521 C CA . MET A 1 192 ? -10.994 1.970 9.464 1.00 94.00 192 MET A CA 1
ATOM 1522 C C . MET A 1 192 ? -10.926 0.627 8.727 1.00 94.00 192 MET A C 1
ATOM 1524 O O . MET A 1 192 ? -11.702 -0.281 9.019 1.00 94.00 192 MET A O 1
ATOM 1528 N N . ARG A 1 193 ? -10.000 0.470 7.774 1.00 94.88 193 ARG A N 1
ATOM 1529 C CA . ARG A 1 193 ? -9.809 -0.801 7.060 1.00 94.88 193 ARG A CA 1
ATOM 1530 C C . ARG A 1 193 ? -9.256 -1.898 7.972 1.00 94.88 193 ARG A C 1
ATOM 1532 O O . ARG A 1 193 ? -9.712 -3.031 7.853 1.00 94.88 193 ARG A O 1
ATOM 1539 N N . ILE A 1 194 ? -8.361 -1.570 8.906 1.00 95.25 194 ILE A N 1
ATOM 1540 C CA . ILE A 1 194 ? -7.885 -2.510 9.937 1.00 95.25 194 ILE A CA 1
ATOM 1541 C C . ILE A 1 194 ? -9.040 -2.910 10.866 1.00 95.25 194 ILE A C 1
ATOM 1543 O O . ILE A 1 194 ? -9.278 -4.099 11.079 1.00 95.25 194 ILE A O 1
ATOM 1547 N N . LEU A 1 195 ? -9.820 -1.936 11.352 1.00 94.88 195 LEU A N 1
ATOM 1548 C CA . LEU A 1 195 ? -10.987 -2.170 12.212 1.00 94.88 195 LEU A CA 1
ATOM 1549 C C . LEU A 1 195 ? -12.019 -3.103 11.564 1.00 94.88 195 LEU A C 1
ATOM 1551 O O . LEU A 1 195 ? -12.680 -3.853 12.278 1.00 94.88 195 LEU A O 1
ATOM 1555 N N . ARG A 1 196 ? -12.131 -3.127 10.228 1.00 94.31 196 ARG A N 1
ATOM 1556 C CA . ARG A 1 196 ? -13.026 -4.053 9.507 1.00 94.31 196 ARG A CA 1
ATOM 1557 C C . ARG A 1 196 ? -12.660 -5.527 9.664 1.00 94.31 196 ARG A C 1
ATOM 1559 O O . ARG A 1 196 ? -13.525 -6.362 9.426 1.00 94.31 196 ARG A O 1
ATOM 1566 N N . MET A 1 197 ? -11.421 -5.852 10.033 1.00 93.94 197 MET A N 1
ATOM 1567 C CA . MET A 1 197 ? -10.986 -7.228 10.315 1.00 93.94 197 MET A CA 1
ATOM 1568 C C . MET A 1 197 ? -11.232 -7.637 11.778 1.00 93.94 197 MET A C 1
ATOM 1570 O O . MET A 1 197 ? -11.049 -8.801 12.131 1.00 93.94 197 MET A O 1
ATOM 1574 N N . ARG A 1 198 ? -11.622 -6.690 12.644 1.00 92.38 198 ARG A N 1
ATOM 1575 C CA . ARG A 1 198 ? -11.892 -6.911 14.070 1.00 92.38 198 ARG A CA 1
ATOM 1576 C C . ARG A 1 198 ? -13.389 -7.173 14.294 1.00 92.38 198 ARG A C 1
ATOM 1578 O O . ARG A 1 198 ? -14.245 -6.712 13.539 1.00 92.38 198 ARG A O 1
ATOM 1585 N N . GLN A 1 199 ? -13.710 -7.919 15.347 1.00 89.00 199 GLN A N 1
ATOM 1586 C CA . GLN A 1 199 ? -15.095 -8.173 15.758 1.00 89.00 199 GLN A CA 1
ATOM 1587 C C . GLN A 1 199 ? -15.644 -6.975 16.553 1.00 89.00 199 GLN A C 1
ATOM 1589 O O . GLN A 1 199 ? -14.877 -6.260 17.192 1.00 89.00 199 GLN A O 1
ATOM 1594 N N . GLY A 1 200 ? -16.960 -6.737 16.507 1.00 88.06 200 GLY A N 1
ATOM 1595 C CA . GLY A 1 200 ? -17.624 -5.686 17.301 1.00 88.06 200 GLY A CA 1
ATOM 1596 C C . GLY A 1 200 ? -17.493 -4.245 16.784 1.00 88.06 200 GLY A C 1
ATOM 1597 O O . GLY A 1 200 ? -18.094 -3.341 17.346 1.00 88.06 200 GLY A O 1
ATOM 1598 N N . THR A 1 201 ? -16.772 -4.004 15.687 1.00 91.62 201 THR A N 1
ATOM 1599 C CA . THR A 1 201 ? -16.515 -2.650 15.145 1.00 91.62 201 THR A CA 1
ATOM 1600 C C . THR A 1 201 ? -17.520 -2.193 14.082 1.00 91.62 201 THR A C 1
ATOM 1602 O O . THR A 1 201 ? -17.431 -1.071 13.585 1.00 91.62 201 THR A O 1
ATOM 1605 N N . GLN A 1 202 ? -18.467 -3.050 13.691 1.00 88.50 202 GLN A N 1
ATOM 1606 C CA . GLN A 1 202 ? -19.322 -2.825 12.517 1.00 88.50 202 GLN A CA 1
ATOM 1607 C C . GLN A 1 202 ? -20.228 -1.595 12.670 1.00 88.50 202 GLN A C 1
ATOM 1609 O O . GLN A 1 202 ? -20.325 -0.789 11.746 1.00 88.50 202 GLN A O 1
ATOM 1614 N N . GLU A 1 203 ? -20.842 -1.411 13.843 1.00 89.94 203 GLU A N 1
ATOM 1615 C CA . GLU A 1 203 ? -21.698 -0.249 14.113 1.00 89.94 203 GLU A CA 1
ATOM 1616 C C . GLU A 1 203 ? -20.899 1.055 14.104 1.00 89.94 203 GLU A C 1
ATOM 1618 O O . GLU A 1 203 ? -21.297 2.025 13.457 1.00 89.94 203 GLU A O 1
ATOM 1623 N N . PHE A 1 204 ? -19.728 1.054 14.751 1.00 91.75 204 PHE A N 1
ATOM 1624 C CA . PHE A 1 204 ? -18.810 2.189 14.740 1.00 91.75 204 PHE A CA 1
ATOM 1625 C C . PHE A 1 204 ? -18.438 2.582 13.304 1.00 91.75 204 PHE A C 1
ATOM 1627 O O . PHE A 1 204 ? -18.570 3.743 12.914 1.00 91.75 204 PHE A O 1
ATOM 1634 N N . LEU A 1 205 ? -18.029 1.612 12.485 1.00 92.00 205 LEU A N 1
ATOM 1635 C CA . LEU A 1 205 ? -17.634 1.848 11.097 1.00 92.00 205 LEU A CA 1
ATOM 1636 C C . LEU A 1 205 ? -18.787 2.387 10.245 1.00 92.00 205 LEU A C 1
ATOM 1638 O O . LEU A 1 205 ? -18.576 3.316 9.463 1.00 92.00 205 LEU A O 1
ATOM 1642 N N . ALA A 1 206 ? -20.002 1.857 10.412 1.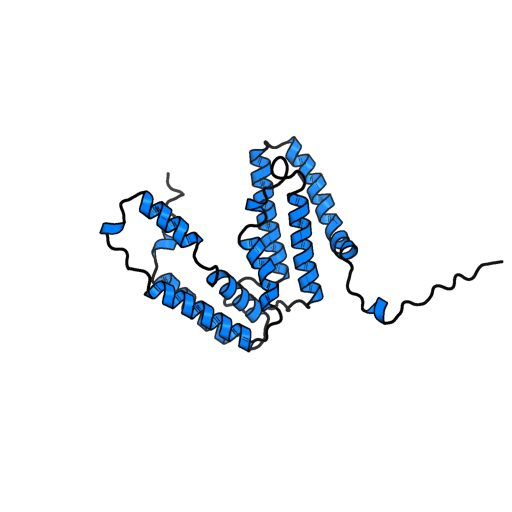00 90.12 206 ALA A N 1
ATOM 1643 C CA . ALA A 1 206 ? -21.186 2.355 9.716 1.00 90.12 206 ALA A CA 1
ATOM 1644 C C . ALA A 1 206 ? -21.452 3.836 10.043 1.00 90.12 206 ALA A C 1
ATOM 1646 O O . ALA A 1 206 ? -21.643 4.647 9.130 1.00 90.12 206 ALA A O 1
ATOM 1647 N N . GLN A 1 207 ? -21.366 4.217 11.323 1.00 89.75 207 GLN A N 1
ATOM 1648 C CA . GLN A 1 207 ? -21.524 5.608 11.764 1.00 89.75 207 GLN A CA 1
ATOM 1649 C C . GLN A 1 207 ? -20.436 6.531 11.184 1.00 89.75 207 GLN A C 1
ATOM 1651 O O . GLN A 1 207 ? -20.736 7.628 10.694 1.00 89.75 207 GLN A O 1
ATOM 1656 N N . GLN A 1 208 ? -19.171 6.093 11.175 1.00 88.56 208 GLN A N 1
ATOM 1657 C CA . GLN A 1 208 ? -18.075 6.883 10.599 1.00 88.56 208 GLN A CA 1
ATOM 1658 C C . GLN A 1 208 ? -18.229 7.059 9.077 1.00 88.56 208 GLN A C 1
ATOM 1660 O O . GLN A 1 208 ? -18.070 8.167 8.554 1.00 88.56 208 GLN A O 1
ATOM 1665 N N . LEU A 1 209 ? -18.608 6.005 8.347 1.00 87.06 209 LEU A N 1
ATOM 1666 C CA . LEU A 1 209 ? -18.841 6.063 6.897 1.00 87.06 209 LEU A CA 1
ATOM 1667 C C . LEU A 1 209 ? -20.020 6.972 6.526 1.00 87.06 209 LEU A C 1
ATOM 1669 O O . LEU A 1 209 ? -19.950 7.710 5.533 1.00 87.06 209 LEU A O 1
ATOM 1673 N N . GLN A 1 210 ? -21.083 6.970 7.332 1.00 85.38 210 GLN A N 1
ATOM 1674 C CA . GLN A 1 210 ? -22.201 7.895 7.165 1.00 85.38 210 GLN A CA 1
ATOM 1675 C C . GLN A 1 210 ? -21.748 9.343 7.378 1.00 85.38 210 GLN A C 1
ATOM 1677 O O . GLN A 1 210 ? -22.024 10.202 6.538 1.00 85.38 210 GLN A O 1
ATOM 1682 N N . THR A 1 211 ? -20.970 9.599 8.433 1.00 82.19 211 THR A N 1
ATOM 1683 C CA . THR A 1 211 ? -20.405 10.926 8.726 1.00 82.19 211 THR A CA 1
ATOM 1684 C C . THR A 1 211 ? -19.552 11.431 7.561 1.00 82.19 211 THR A C 1
ATOM 1686 O O . THR A 1 211 ? -19.738 12.555 7.090 1.00 82.19 211 THR A O 1
ATOM 1689 N N . ILE A 1 212 ? -18.681 10.584 6.997 1.00 78.31 212 ILE A N 1
ATOM 1690 C CA . ILE A 1 212 ? -17.911 10.911 5.786 1.00 78.31 212 ILE A CA 1
ATOM 1691 C C . ILE A 1 212 ? -18.824 11.288 4.617 1.00 78.31 212 ILE A C 1
ATOM 1693 O O . ILE A 1 212 ? -18.521 12.221 3.867 1.00 78.31 212 ILE A O 1
ATOM 1697 N N . SER A 1 213 ? -19.905 10.537 4.417 1.00 77.75 213 SER A N 1
ATOM 1698 C CA . SER A 1 213 ? -20.807 10.704 3.276 1.00 77.75 213 SER A CA 1
ATOM 1699 C C . SER A 1 213 ? -21.582 12.017 3.359 1.00 77.75 213 SER A C 1
ATOM 1701 O O . SER A 1 213 ? -21.596 12.769 2.384 1.00 77.75 213 SER A O 1
ATOM 1703 N N . VAL A 1 214 ? -22.112 12.359 4.537 1.00 76.12 214 VAL A N 1
ATOM 1704 C CA . VAL A 1 214 ? -22.752 13.660 4.811 1.00 76.12 214 VAL A CA 1
ATOM 1705 C C . VAL A 1 214 ? -21.770 14.803 4.544 1.00 76.12 214 VAL A C 1
ATOM 1707 O O . VAL A 1 214 ? -22.044 15.712 3.760 1.00 76.12 214 VAL A O 1
ATOM 1710 N N . VAL A 1 215 ? -20.554 14.691 5.081 1.00 69.19 215 VAL A N 1
ATOM 1711 C CA . VAL A 1 215 ? -19.486 15.681 4.895 1.00 69.19 215 VAL A CA 1
ATOM 1712 C C . VAL A 1 215 ? -19.091 15.828 3.415 1.00 69.19 215 VAL A C 1
ATOM 1714 O O . VAL A 1 215 ? -18.726 16.923 2.966 1.00 69.19 215 VAL A O 1
ATOM 17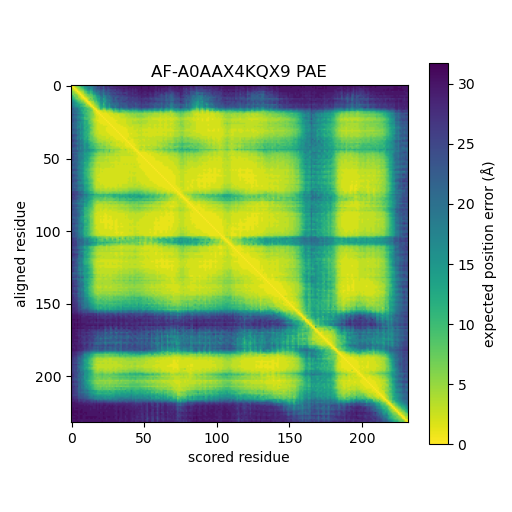17 N N . LYS A 1 216 ? -19.131 14.753 2.618 1.00 65.31 216 LYS A N 1
ATOM 1718 C CA . LYS A 1 216 ? -18.891 14.805 1.163 1.00 65.31 216 LYS A CA 1
ATOM 1719 C C . LYS A 1 216 ? -20.051 15.475 0.414 1.00 65.31 216 LYS A C 1
ATOM 1721 O O . LYS A 1 216 ? -19.772 16.267 -0.489 1.00 65.31 216 LYS A O 1
ATOM 1726 N N . LEU A 1 217 ? -21.303 15.200 0.785 1.00 59.03 217 LEU A N 1
ATOM 1727 C CA . LEU A 1 217 ? -22.511 15.729 0.133 1.00 59.03 217 LEU A CA 1
ATOM 1728 C C . LEU A 1 217 ? -22.674 17.244 0.298 1.00 59.03 217 LEU A C 1
ATOM 1730 O O . LEU A 1 217 ? -23.022 17.918 -0.669 1.00 59.03 217 LEU A O 1
ATOM 1734 N N . GLU A 1 218 ? -22.283 17.811 1.441 1.00 57.28 218 GLU A N 1
ATOM 1735 C CA . GLU A 1 218 ? -22.206 19.272 1.625 1.00 57.28 218 GLU A CA 1
ATOM 1736 C C . GLU A 1 218 ? -21.194 19.965 0.682 1.00 57.28 218 GLU A C 1
ATOM 1738 O O . GLU A 1 218 ? -21.099 21.190 0.636 1.00 57.28 218 GLU A O 1
ATOM 1743 N N . ASN A 1 219 ? -20.407 19.204 -0.090 1.00 56.34 219 ASN A N 1
ATOM 1744 C CA . ASN A 1 219 ? -19.442 19.711 -1.068 1.00 56.34 219 ASN A CA 1
ATOM 1745 C C . ASN A 1 219 ? -19.720 19.160 -2.492 1.00 56.34 219 ASN A C 1
ATOM 1747 O O . ASN A 1 219 ? -18.899 18.428 -3.057 1.00 56.34 219 ASN A O 1
ATOM 1751 N N . PRO A 1 220 ? -20.821 19.561 -3.159 1.00 43.22 220 PRO A N 1
ATOM 1752 C CA . PRO A 1 220 ? -21.293 18.943 -4.408 1.00 43.22 220 PRO A CA 1
ATOM 1753 C C . PRO A 1 220 ? -20.384 19.142 -5.642 1.00 43.22 220 PRO A C 1
ATOM 1755 O O . PRO A 1 220 ? -20.654 18.610 -6.718 1.00 43.22 220 PRO A O 1
ATOM 1758 N N . LYS A 1 221 ? -19.273 19.888 -5.551 1.00 52.22 221 LYS A N 1
ATOM 1759 C CA . LYS A 1 221 ? -18.456 20.253 -6.729 1.00 52.22 221 LYS A CA 1
ATOM 1760 C C . LYS A 1 221 ? -17.328 19.278 -7.090 1.00 52.22 221 LYS A C 1
ATOM 1762 O O . LYS A 1 221 ? -16.621 19.537 -8.060 1.00 52.22 221 LYS A O 1
ATOM 1767 N N . LYS A 1 222 ? -17.145 18.160 -6.375 1.00 46.69 222 LYS A N 1
ATOM 1768 C CA . LYS A 1 222 ? -16.145 17.144 -6.775 1.00 46.69 222 LYS A CA 1
ATOM 1769 C C . LYS A 1 222 ? -16.683 16.137 -7.808 1.00 46.69 222 LYS A C 1
ATOM 1771 O O . LYS A 1 222 ? -15.877 15.571 -8.533 1.00 46.69 222 LYS A O 1
ATOM 1776 N N . GLY A 1 223 ? -18.008 15.977 -7.927 1.00 37.22 223 GLY A N 1
ATOM 1777 C CA . GLY A 1 223 ? -18.647 15.052 -8.881 1.00 37.22 223 GLY A CA 1
ATOM 1778 C C . GLY A 1 223 ? -18.875 15.604 -10.297 1.00 37.22 223 GLY A C 1
ATOM 1779 O O . GLY A 1 223 ? -18.938 14.831 -11.244 1.00 37.22 223 GLY A O 1
ATOM 1780 N N . ARG A 1 224 ? -18.944 16.933 -10.483 1.00 38.44 224 ARG A N 1
ATOM 1781 C CA . ARG A 1 224 ? -19.214 17.544 -11.808 1.00 38.44 224 ARG A CA 1
ATOM 1782 C C . ARG A 1 224 ? -17.990 17.680 -12.722 1.00 38.44 224 ARG A C 1
ATOM 1784 O O . ARG A 1 224 ? -18.161 17.823 -13.925 1.00 38.44 224 ARG A O 1
ATOM 1791 N N . ASN A 1 225 ? -16.766 17.597 -12.193 1.00 36.91 225 ASN A N 1
ATOM 1792 C CA . ASN A 1 225 ? -15.547 17.776 -13.002 1.00 36.91 225 ASN A CA 1
ATOM 1793 C C . ASN A 1 225 ? -15.073 16.509 -13.735 1.00 36.91 225 ASN A C 1
ATOM 1795 O O . ASN A 1 225 ? -14.140 16.591 -14.530 1.00 36.91 225 ASN A O 1
ATOM 1799 N N . SER A 1 226 ? -15.679 15.350 -13.474 1.00 37.59 226 SER A N 1
ATOM 1800 C CA . SER A 1 226 ? -15.387 14.097 -14.184 1.00 37.59 226 SER A CA 1
ATOM 1801 C C . SER A 1 226 ? -16.282 13.881 -15.407 1.00 37.59 226 SER A C 1
ATOM 1803 O O . SER A 1 226 ? -15.851 13.221 -16.344 1.00 37.59 226 SER A O 1
ATOM 1805 N N . GLN A 1 227 ? -17.481 14.473 -15.450 1.00 36.12 227 GLN A N 1
ATOM 1806 C CA . GLN A 1 227 ? -18.381 14.356 -16.607 1.00 36.12 227 GLN A CA 1
ATOM 1807 C C . GLN A 1 227 ? -18.081 15.363 -17.729 1.00 36.12 227 GLN A C 1
ATOM 1809 O O . GLN A 1 227 ? -18.373 15.079 -18.882 1.00 36.12 227 GLN A O 1
ATOM 1814 N N . SER A 1 228 ? -17.427 16.499 -17.453 1.00 36.97 228 SER A N 1
ATOM 1815 C CA . SER A 1 228 ? -17.141 17.506 -18.494 1.00 36.97 228 SER A CA 1
ATOM 1816 C C . SER A 1 228 ? -15.864 17.245 -19.309 1.00 36.97 228 SER A C 1
ATOM 1818 O O . SER A 1 228 ? -15.405 18.141 -20.013 1.00 36.97 228 SER A O 1
ATOM 1820 N N . ARG A 1 229 ? -15.236 16.069 -19.175 1.00 41.12 229 ARG A N 1
ATOM 1821 C CA . ARG A 1 229 ? -14.005 15.706 -19.905 1.00 41.12 229 ARG A CA 1
ATOM 1822 C C . ARG A 1 229 ? -14.220 14.733 -21.070 1.00 41.12 229 ARG A C 1
ATOM 1824 O O . ARG A 1 229 ? -13.253 14.429 -21.749 1.00 41.12 229 ARG A O 1
ATOM 1831 N N . PHE A 1 230 ? -15.459 14.304 -21.317 1.00 42.62 230 PHE A N 1
ATOM 1832 C CA . PHE A 1 230 ? -15.835 13.435 -22.444 1.00 42.62 230 PHE A CA 1
ATOM 1833 C C . PHE A 1 230 ? -16.704 14.136 -23.500 1.00 42.62 230 PHE A C 1
ATOM 1835 O O . PHE A 1 230 ? -17.344 13.491 -24.322 1.00 42.62 230 PHE A O 1
ATOM 1842 N N . SER A 1 231 ? -16.737 15.468 -23.502 1.00 40.00 231 SER A N 1
ATOM 1843 C CA . SER A 1 231 ? -17.413 16.233 -24.553 1.00 40.00 231 SER A CA 1
ATOM 1844 C C . SER A 1 231 ? -16.551 17.417 -24.961 1.00 40.00 231 SER A C 1
ATOM 1846 O O . SER A 1 231 ? -16.806 18.552 -24.561 1.00 40.00 231 SER A O 1
ATOM 1848 N N . ARG A 1 232 ? -15.480 17.116 -25.692 1.00 36.25 232 ARG A N 1
ATOM 1849 C CA . ARG A 1 232 ? -14.903 17.942 -26.755 1.00 36.25 232 ARG A CA 1
ATOM 1850 C C . ARG A 1 232 ? -13.832 17.151 -27.481 1.00 36.25 232 ARG A C 1
ATOM 1852 O O . ARG A 1 232 ? -13.039 16.495 -26.772 1.00 36.25 232 ARG A O 1
#

Nearest PDB structures (foldseek):
  5og1-assembly1_A  TM=2.245E-01  e=2.029E+00  Escherichia coli K-12
  7nna-assembly1_A  TM=1.845E-01  e=2.252E+00  Klebsiella pneumoniae

Secondary structure (DSSP, 8-state):
-------PPPPTTGGGPPPPHHHHHHTTHHHHHHHHHHHHHHHHHS-HHHHHHHHHHHHHHHHHHHHHHHSPPP-SSPP-PPPPPHHHHHHHHHHHHHHHHHHHTTHHHHS--HHHHT-HHHHHHHHHHHHTTS-HHHHHHHHHHHHHHHHHHHHSSPP--GGGSS-HHHHHHHHHHHHSS-THHHHHHHHHHHHTTSTT-HHHHHHHHHHHHHHHHT-GGGSTTTGGGS--

Mean predicted aligned error: 11.17 Å

Solvent-accessible surface area (backbone atoms only — not comparable to full-atom values): 13952 Å² total; per-residue (Å²): 138,80,81,80,78,79,76,78,76,79,51,78,66,66,76,68,57,73,83,50,73,67,56,58,50,58,74,48,40,73,56,51,56,53,47,51,58,49,47,56,55,45,60,76,75,41,55,71,71,57,47,52,53,50,51,56,51,50,49,53,50,50,56,52,53,54,42,58,75,67,38,58,78,87,65,89,62,90,57,88,55,74,70,67,52,75,67,57,46,50,50,55,56,47,51,53,50,52,53,49,50,63,47,30,52,66,41,75,85,70,25,50,40,62,81,67,61,70,27,75,65,51,52,53,59,63,53,44,69,78,55,69,83,53,54,72,65,61,45,52,54,51,34,52,52,35,50,50,51,53,49,50,57,56,70,71,46,79,77,87,56,81,87,70,75,81,46,77,67,53,54,51,52,49,56,50,54,63,66,69,50,76,63,47,69,56,54,29,52,49,43,53,22,53,44,45,46,46,84,90,38,62,67,62,51,44,53,52,54,49,50,52,48,55,63,48,60,81,49,71,72,74,69,60,70,70,67,69,71,82,74,127

Sequence (232 aa):
MGSTEYTIPPTKEERHRGPTDTEIETAIHPLFDYLDTNNHTLASSLSHDAMQMVMAKLWKQILMTIEALIVPPLSDKPSRMRALGDGELDIALKWLKFLRDFFYVGGDASGVPLSTLQNAKFNEILSVRIYYDWNTDDLMEECIRGFQSTLKYRATKPSKSLLSQRNLGTIRARKSAKRALPNSSSNTEMIMRILRMRQGTQEFLAQQLQTISVVKLENPKKGRNSQSRFSR